Protein AF-A0A0D2MPU9-F1 (afdb_monomer)

Mean predicted aligned error: 7.34 Å

pLDDT: mean 85.38, std 15.96, range [26.58, 98.56]

Foldseek 3Di:
DDDDDDPDLPFFFFPPCLVVLLVLQQCLQEPPDQVLAAAEEEEADPDPPLVRLLLLLLQSLLCSQQSHHYHYAADHLLQLAPQNPPWGNGPLTRWADNSHNYDDDPVLVVVEAEDARPDPLSNDSPHRRHHYYYSVRSLVSSQHHRPVCVVVVVPDPAPSLCVSLVSSLSSLLSSVHGDPVLVVVLVVQCVVFKDFDFADFQEEEQEQEDDDCVVQDPHDDLVLSLVVVVVLCVVDVRHDLEYEYDYLDPVSVCCCVPVQQVPDDDDDPDGHTYMYTNDHHPVVVVVLSVVCVVPVNRDSCVVSVLSSSLVRSLSHQAYEEALLDSSSSSSQSCNNRVVRNVSGYYAHSVCRDPVPVVDNNDHD

Structure (mmCIF, N/CA/C/O backbone):
data_AF-A0A0D2MPU9-F1
#
_entry.id   AF-A0A0D2MPU9-F1
#
loop_
_atom_site.group_PDB
_atom_site.id
_atom_site.type_symbol
_atom_site.label_atom_id
_atom_site.label_alt_id
_atom_site.label_comp_id
_atom_site.label_asym_id
_atom_site.label_entity_id
_atom_site.label_seq_id
_atom_site.pdbx_PDB_ins_code
_atom_site.Cartn_x
_atom_site.Cartn_y
_atom_site.Cartn_z
_atom_site.occupancy
_atom_site.B_iso_or_equiv
_atom_site.auth_seq_id
_atom_site.auth_comp_id
_atom_site.auth_asym_id
_atom_site.auth_atom_id
_atom_site.pdbx_PDB_model_num
ATOM 1 N N . MET A 1 1 ? 18.015 -43.707 -0.573 1.00 33.31 1 MET A N 1
ATOM 2 C CA . MET A 1 1 ? 18.347 -42.272 -0.670 1.00 33.31 1 MET A CA 1
ATOM 3 C C . MET A 1 1 ? 17.908 -41.803 -2.045 1.00 33.31 1 MET A C 1
ATOM 5 O O . MET A 1 1 ? 18.592 -42.077 -3.017 1.00 33.31 1 MET A O 1
ATOM 9 N N . GLY A 1 2 ? 16.711 -41.233 -2.141 1.00 26.69 2 GLY A N 1
ATOM 10 C CA . GLY A 1 2 ? 16.142 -40.700 -3.378 1.00 26.69 2 GLY A CA 1
ATOM 11 C C . GLY A 1 2 ? 15.464 -39.389 -3.019 1.00 26.69 2 GLY A C 1
ATOM 12 O O . GLY A 1 2 ? 14.619 -39.379 -2.126 1.00 26.69 2 GLY A O 1
ATOM 13 N N . GLY A 1 3 ? 15.951 -38.300 -3.612 1.00 26.58 3 GLY A N 1
ATOM 14 C CA . GLY A 1 3 ? 15.638 -36.927 -3.236 1.00 26.58 3 GLY A CA 1
ATOM 15 C C . GLY A 1 3 ? 14.147 -36.618 -3.300 1.00 26.58 3 GLY A C 1
ATOM 16 O O . GLY A 1 3 ? 13.475 -36.928 -4.282 1.00 26.58 3 GLY A O 1
ATOM 17 N N . ALA A 1 4 ? 13.653 -35.976 -2.243 1.00 30.41 4 ALA A N 1
ATOM 18 C CA . ALA A 1 4 ? 12.383 -35.278 -2.271 1.00 30.41 4 ALA A CA 1
ATOM 19 C C . ALA A 1 4 ? 12.497 -34.152 -3.305 1.00 30.41 4 ALA A C 1
ATOM 21 O O . ALA A 1 4 ? 13.284 -33.220 -3.136 1.00 30.41 4 ALA A O 1
ATOM 22 N N . GLY A 1 5 ? 11.759 -34.292 -4.406 1.00 27.81 5 GLY A N 1
ATOM 23 C CA . GLY A 1 5 ? 11.654 -33.266 -5.431 1.00 27.81 5 GLY A CA 1
ATOM 24 C C . GLY A 1 5 ? 11.193 -31.950 -4.814 1.00 27.81 5 GLY A C 1
ATOM 25 O O . GLY A 1 5 ? 10.263 -31.926 -4.006 1.00 27.81 5 GLY A O 1
ATOM 26 N N . ALA A 1 6 ? 11.863 -30.866 -5.205 1.00 34.62 6 ALA A N 1
ATOM 27 C CA . ALA A 1 6 ? 11.415 -29.511 -4.951 1.00 34.62 6 ALA A CA 1
ATOM 28 C C . ALA A 1 6 ? 9.946 -29.398 -5.379 1.00 34.62 6 ALA A C 1
ATOM 30 O O . ALA A 1 6 ? 9.607 -29.614 -6.545 1.00 34.62 6 ALA A O 1
ATOM 31 N N . ALA A 1 7 ? 9.067 -29.114 -4.419 1.00 33.97 7 ALA A N 1
ATOM 32 C CA . ALA A 1 7 ? 7.686 -28.781 -4.704 1.00 33.97 7 ALA A CA 1
ATOM 33 C C . ALA A 1 7 ? 7.697 -27.565 -5.636 1.00 33.97 7 ALA A C 1
ATOM 35 O O . ALA A 1 7 ? 8.134 -26.485 -5.244 1.00 33.97 7 ALA A O 1
ATOM 36 N N . GLY A 1 8 ? 7.282 -27.767 -6.888 1.00 30.45 8 GLY A N 1
ATOM 37 C CA . GLY A 1 8 ? 7.199 -26.697 -7.870 1.00 30.45 8 GLY A CA 1
ATOM 38 C C . GLY A 1 8 ? 6.379 -25.542 -7.304 1.00 30.45 8 GLY A C 1
ATOM 39 O O . GLY A 1 8 ? 5.235 -25.739 -6.886 1.00 30.45 8 GLY A O 1
ATOM 40 N N . TYR A 1 9 ? 6.973 -24.348 -7.278 1.00 37.38 9 TYR A N 1
ATOM 41 C CA . TYR A 1 9 ? 6.255 -23.104 -7.037 1.00 37.38 9 TYR A CA 1
ATOM 42 C C . TYR A 1 9 ? 5.129 -23.023 -8.069 1.00 37.38 9 TYR A C 1
ATOM 44 O O . TYR A 1 9 ? 5.363 -22.779 -9.252 1.00 37.38 9 TYR A O 1
ATOM 52 N N . ARG A 1 10 ? 3.889 -23.282 -7.649 1.00 37.84 10 ARG A N 1
ATOM 53 C CA . ARG A 1 10 ? 2.738 -22.950 -8.484 1.00 37.84 10 ARG A CA 1
ATOM 54 C C . ARG A 1 10 ? 2.664 -21.430 -8.542 1.00 37.84 10 ARG A C 1
ATOM 56 O O . ARG A 1 10 ? 2.467 -20.781 -7.516 1.00 37.84 10 ARG A O 1
ATOM 63 N N . ALA A 1 11 ? 2.810 -20.874 -9.740 1.00 40.03 11 ALA A N 1
ATOM 64 C CA . ALA A 1 11 ? 2.343 -19.527 -10.020 1.00 40.03 11 ALA A CA 1
ATOM 65 C C . ALA A 1 11 ? 0.860 -19.432 -9.612 1.00 40.03 11 ALA A C 1
ATOM 67 O O . ALA A 1 11 ? 0.056 -20.294 -9.971 1.00 40.03 11 ALA A O 1
ATOM 68 N N . GLY A 1 12 ? 0.514 -18.400 -8.840 1.00 61.81 12 GLY A N 1
ATOM 69 C CA . GLY A 1 12 ? -0.851 -18.151 -8.378 1.00 61.81 12 GLY A CA 1
ATOM 70 C C . GLY A 1 12 ? -1.090 -18.529 -6.914 1.00 61.81 12 GLY A C 1
ATOM 71 O O . GLY A 1 12 ? -1.157 -19.698 -6.546 1.00 61.81 12 GLY A O 1
ATOM 72 N N . GLY A 1 13 ? -1.274 -17.513 -6.073 1.00 78.69 13 GLY A N 1
ATOM 73 C CA . GLY A 1 13 ? -1.678 -17.660 -4.679 1.00 78.69 13 GLY A CA 1
ATOM 74 C C . GLY A 1 13 ? -1.580 -16.343 -3.915 1.00 78.69 13 GLY A C 1
ATOM 75 O O . GLY A 1 13 ? -0.656 -15.556 -4.130 1.00 78.69 13 GLY A O 1
ATOM 76 N N . ALA A 1 14 ? -2.544 -16.092 -3.032 1.00 91.44 14 ALA A N 1
ATOM 77 C CA . ALA A 1 14 ? -2.392 -15.084 -1.992 1.00 91.44 14 ALA A CA 1
ATOM 78 C C . ALA A 1 14 ? -1.551 -15.656 -0.837 1.00 91.44 14 ALA A C 1
ATOM 80 O O . ALA A 1 14 ? -1.428 -16.877 -0.703 1.00 91.44 14 ALA A O 1
ATOM 81 N N . LEU A 1 15 ? -1.009 -14.797 0.028 1.00 93.12 15 LEU A N 1
ATOM 82 C CA . LEU A 1 15 ? -0.362 -15.232 1.264 1.00 93.12 15 LEU A CA 1
ATOM 83 C C . LEU A 1 15 ? -1.298 -16.166 2.058 1.00 93.12 15 LEU A C 1
ATOM 85 O O . LEU A 1 15 ? -2.521 -15.965 2.051 1.00 93.12 15 LEU A O 1
ATOM 89 N N . PRO A 1 16 ? -0.759 -17.168 2.776 1.00 93.06 16 PRO A N 1
ATOM 90 C CA . PRO A 1 16 ? -1.566 -18.061 3.601 1.00 93.06 16 PRO A CA 1
ATOM 91 C C . PRO A 1 16 ? -2.510 -17.297 4.531 1.00 93.06 16 PRO A C 1
ATOM 93 O O . PRO A 1 16 ? -2.173 -16.214 5.006 1.00 93.06 16 PRO A O 1
ATOM 96 N N . LEU A 1 17 ? -3.687 -17.865 4.804 1.00 95.12 17 LEU A N 1
ATOM 97 C CA . LEU A 1 17 ? -4.708 -17.287 5.688 1.00 95.12 17 LEU A CA 1
ATOM 98 C C . LEU A 1 17 ? -5.263 -15.918 5.248 1.00 95.12 17 LEU A C 1
ATOM 100 O O . LEU A 1 17 ? -5.971 -15.298 6.033 1.00 95.12 17 LEU A O 1
ATOM 104 N N . THR A 1 18 ? -5.017 -15.452 4.014 1.00 95.81 18 THR A N 1
ATOM 105 C CA . THR A 1 18 ? -5.533 -14.150 3.541 1.00 95.81 18 THR A CA 1
ATOM 106 C C . THR A 1 18 ? -7.048 -14.029 3.736 1.00 95.81 18 THR A C 1
ATOM 108 O O . THR A 1 18 ? -7.500 -13.103 4.398 1.00 95.81 18 THR A O 1
ATOM 111 N N . SER A 1 19 ? -7.851 -14.988 3.261 1.00 95.12 19 SER A N 1
ATOM 112 C CA . SER A 1 19 ? -9.316 -14.936 3.426 1.00 95.12 19 SER A CA 1
ATOM 113 C C . SER A 1 19 ? -9.760 -14.916 4.892 1.00 95.12 19 SER A C 1
ATOM 115 O O . SER A 1 19 ? -10.711 -14.221 5.240 1.00 95.12 19 SER A O 1
ATOM 117 N N . GLU A 1 20 ? -9.069 -15.655 5.760 1.00 96.00 20 GLU A N 1
ATOM 118 C CA . GLU A 1 20 ? -9.364 -15.672 7.192 1.00 96.00 20 GLU A CA 1
ATOM 119 C C . GLU A 1 20 ? -8.998 -14.341 7.858 1.00 96.00 20 GLU A C 1
ATOM 121 O O . GLU A 1 20 ? -9.802 -13.788 8.604 1.00 96.00 20 GLU A O 1
ATOM 126 N N . ALA A 1 21 ? -7.828 -13.786 7.542 1.00 97.56 21 ALA A N 1
ATOM 127 C CA . ALA A 1 21 ? -7.400 -12.486 8.036 1.00 97.56 21 ALA A CA 1
ATOM 128 C C . ALA A 1 21 ? -8.369 -11.380 7.603 1.00 97.56 21 ALA A C 1
ATOM 130 O O . ALA A 1 21 ? -8.806 -10.593 8.439 1.00 97.56 21 ALA A O 1
ATOM 131 N N . GLN A 1 22 ? -8.766 -11.361 6.326 1.00 98.00 22 GLN A N 1
ATOM 132 C CA . GLN A 1 22 ? -9.741 -10.397 5.816 1.00 98.00 22 GLN A CA 1
ATOM 133 C C . GLN A 1 22 ? -11.092 -10.524 6.526 1.00 98.00 22 GLN A C 1
ATOM 135 O O . GLN A 1 22 ? -11.697 -9.505 6.843 1.00 98.00 22 GLN A O 1
ATOM 140 N N . ARG A 1 23 ? -11.542 -11.746 6.845 1.00 97.81 23 ARG A N 1
ATOM 141 C CA . ARG A 1 23 ? -12.764 -11.963 7.631 1.00 97.81 23 ARG A CA 1
ATOM 14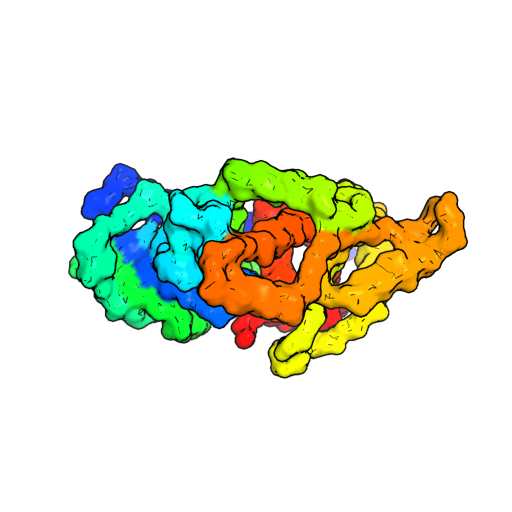2 C C . ARG A 1 23 ? -12.633 -11.432 9.058 1.00 97.81 23 ARG A C 1
ATOM 144 O O . ARG A 1 23 ? -13.499 -10.688 9.496 1.00 97.81 23 ARG A O 1
ATOM 151 N N . VAL A 1 24 ? -11.539 -11.752 9.754 1.00 97.81 24 VAL A N 1
ATOM 152 C CA . VAL A 1 24 ? -11.275 -11.249 11.115 1.00 97.81 24 VAL A CA 1
ATOM 153 C C . VAL A 1 24 ? -11.262 -9.721 11.146 1.00 97.81 24 VAL A C 1
ATOM 155 O O . VAL A 1 24 ? -11.846 -9.120 12.046 1.00 97.81 24 VAL A O 1
ATOM 158 N N . ILE A 1 25 ? -10.621 -9.088 10.160 1.00 98.38 25 ILE A N 1
ATOM 159 C CA . ILE A 1 25 ? -10.609 -7.629 10.047 1.00 98.38 25 ILE A CA 1
ATOM 160 C C . ILE A 1 25 ? -12.027 -7.118 9.768 1.00 98.38 25 ILE A C 1
ATOM 162 O O . ILE A 1 25 ? -12.504 -6.243 10.484 1.00 98.38 25 ILE A O 1
ATOM 166 N N . PHE A 1 26 ? -12.722 -7.672 8.772 1.00 98.19 26 PHE A N 1
ATOM 167 C CA . PHE A 1 26 ? -14.055 -7.214 8.382 1.00 98.19 26 PHE A CA 1
ATOM 168 C C . PHE A 1 26 ? -15.059 -7.300 9.537 1.00 98.19 26 PHE A C 1
ATOM 170 O O . PHE A 1 26 ? -15.700 -6.294 9.839 1.00 98.19 26 PHE A O 1
ATOM 177 N N . ASP A 1 27 ? -15.131 -8.446 10.217 1.00 97.62 27 ASP A N 1
ATOM 178 C CA . ASP A 1 27 ? -16.044 -8.689 11.339 1.00 97.62 27 ASP A CA 1
ATOM 179 C C . ASP A 1 27 ? -15.763 -7.724 12.507 1.00 97.62 27 ASP A C 1
ATOM 181 O O . ASP A 1 27 ? -16.683 -7.226 13.153 1.00 97.62 27 ASP A O 1
ATOM 185 N N . ASN A 1 28 ? -14.490 -7.395 12.758 1.00 97.56 28 ASN A N 1
ATOM 186 C CA . ASN A 1 28 ? -14.114 -6.410 13.773 1.00 97.56 28 ASN A CA 1
ATOM 187 C C . ASN A 1 28 ? -14.489 -4.970 13.378 1.00 97.56 28 ASN A C 1
ATOM 189 O O . ASN A 1 28 ? -14.858 -4.175 14.241 1.00 97.56 28 ASN A O 1
ATOM 193 N N . GLN A 1 29 ? -14.382 -4.624 12.095 1.00 98.19 29 GLN A N 1
ATOM 194 C CA . GLN A 1 29 ? -14.622 -3.269 11.592 1.00 98.19 29 GLN A CA 1
ATOM 195 C C . GLN A 1 29 ? -16.093 -2.985 11.241 1.00 98.19 29 GLN A C 1
ATOM 197 O O . GLN A 1 29 ? -16.471 -1.823 11.075 1.00 98.19 29 GLN A O 1
ATOM 202 N N . HIS A 1 30 ? -16.928 -4.022 11.153 1.00 97.81 30 HIS A N 1
ATOM 203 C CA . HIS A 1 30 ? -18.353 -3.935 10.825 1.00 97.81 30 HIS A CA 1
ATOM 204 C C . HIS A 1 30 ? -19.209 -4.632 11.893 1.00 97.81 30 HIS A C 1
ATOM 206 O O . HIS A 1 30 ? -19.890 -5.617 11.594 1.00 97.81 30 HIS A O 1
ATOM 212 N N . PRO A 1 31 ? -19.189 -4.152 13.151 1.00 96.94 31 PRO A N 1
ATOM 213 C CA . PRO A 1 31 ? -20.050 -4.717 14.177 1.00 96.94 31 PRO A CA 1
ATOM 214 C C . PRO A 1 31 ? -21.523 -4.500 13.808 1.00 96.94 31 PRO A C 1
ATOM 216 O O . PRO A 1 31 ? -21.897 -3.470 13.248 1.00 96.94 31 PRO A O 1
ATOM 219 N N . THR A 1 32 ? -22.375 -5.462 14.158 1.00 95.19 32 THR A N 1
ATOM 220 C CA . THR A 1 32 ? -23.814 -5.418 13.850 1.00 95.19 32 THR A CA 1
ATOM 221 C C . THR A 1 32 ? -24.572 -4.347 14.638 1.00 95.19 32 THR A C 1
ATOM 223 O O . THR A 1 32 ? -25.642 -3.926 14.214 1.00 95.19 32 THR A O 1
ATOM 226 N N . ASP A 1 33 ? -24.030 -3.909 15.778 1.00 94.69 33 ASP A N 1
ATOM 227 C CA . ASP A 1 33 ? -24.586 -2.850 16.621 1.00 94.69 33 ASP A CA 1
ATOM 228 C C . ASP A 1 33 ? -23.549 -1.737 16.846 1.00 94.69 33 ASP A C 1
ATOM 230 O O . ASP A 1 33 ? -22.626 -1.862 17.657 1.00 94.69 33 ASP A O 1
ATOM 234 N N . CYS A 1 34 ? -23.714 -0.618 16.135 1.00 95.44 34 CYS A N 1
ATOM 235 C CA . CYS A 1 34 ? -22.837 0.544 16.268 1.00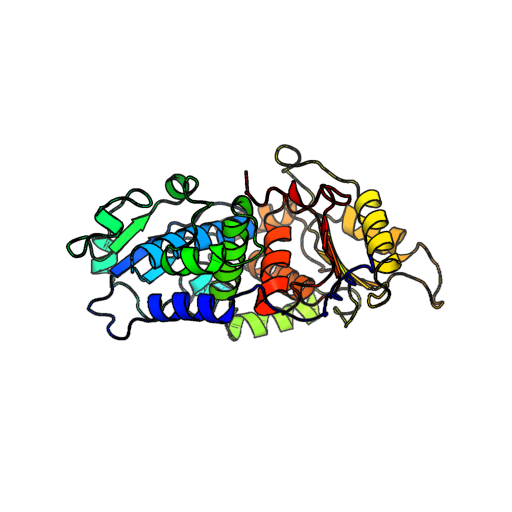 95.44 34 CYS A CA 1
ATOM 236 C C . CYS A 1 34 ? -22.992 1.288 17.608 1.00 95.44 34 CYS A C 1
ATOM 238 O O . CYS A 1 34 ? -22.117 2.085 17.952 1.00 95.44 34 CYS A O 1
ATOM 240 N N . SER A 1 35 ? -24.077 1.066 18.363 1.00 92.44 35 SER A N 1
ATOM 241 C CA . SER A 1 35 ? -24.320 1.750 19.642 1.00 92.44 35 SER A CA 1
ATOM 242 C C . SER A 1 35 ? -23.421 1.220 20.765 1.00 92.44 35 SER A C 1
ATOM 244 O O . SER A 1 35 ? -22.982 1.990 21.620 1.00 92.44 35 SER A O 1
ATOM 246 N N . ALA A 1 36 ? -23.075 -0.070 20.709 1.00 91.81 36 ALA A N 1
ATOM 247 C CA . ALA A 1 36 ? -22.142 -0.725 21.622 1.00 91.81 36 ALA A CA 1
ATOM 248 C C . ALA A 1 36 ? -20.680 -0.678 21.137 1.00 91.81 36 ALA A C 1
ATOM 250 O O . ALA A 1 36 ? -19.763 -1.046 21.879 1.00 91.81 36 ALA A O 1
ATOM 251 N N . ALA A 1 37 ? -20.443 -0.241 19.896 1.00 95.62 37 ALA A N 1
ATOM 252 C CA . ALA A 1 37 ? -19.115 -0.226 19.305 1.00 95.62 37 ALA A CA 1
ATOM 253 C C . ALA A 1 37 ? -18.170 0.746 20.030 1.00 95.62 37 ALA A C 1
ATOM 255 O O . ALA A 1 37 ? -18.527 1.866 20.409 1.00 95.62 37 ALA A O 1
ATOM 256 N N . LYS A 1 38 ? -16.916 0.314 20.180 1.00 96.88 38 LYS A N 1
ATOM 257 C CA . LYS A 1 38 ? -15.808 1.143 20.658 1.00 96.88 38 LYS A CA 1
ATOM 258 C C . LYS A 1 38 ? -14.865 1.451 19.512 1.00 96.88 38 LYS A C 1
ATOM 260 O O . LYS A 1 38 ? -14.660 0.617 18.638 1.00 96.88 38 LYS A O 1
ATOM 265 N N . TYR A 1 39 ? -14.237 2.616 19.558 1.00 97.56 39 TYR A N 1
ATOM 266 C CA . TYR A 1 39 ? -13.435 3.138 18.461 1.00 97.56 39 TYR A CA 1
ATOM 267 C C . TYR A 1 39 ? -12.002 3.416 18.901 1.00 97.56 39 TYR A C 1
ATOM 269 O O . TYR A 1 39 ? -11.740 3.800 20.048 1.00 97.56 39 TYR A O 1
ATOM 277 N N . LEU A 1 40 ? -11.082 3.229 17.962 1.00 96.62 40 LEU A N 1
ATOM 278 C CA . LEU A 1 40 ? -9.698 3.662 18.026 1.00 96.62 40 LEU A CA 1
ATOM 279 C C . LEU A 1 40 ? -9.484 4.662 16.891 1.00 96.62 40 LEU A C 1
ATOM 281 O O . LEU A 1 40 ? -9.473 4.287 15.723 1.00 96.62 40 LEU A O 1
ATOM 285 N N . VAL A 1 41 ? -9.315 5.933 17.250 1.00 95.69 41 VAL A N 1
ATOM 286 C CA . VAL A 1 41 ? -8.966 7.001 16.313 1.00 95.69 41 VAL A CA 1
ATOM 287 C C . VAL A 1 41 ? -7.449 7.095 16.227 1.00 95.69 41 VAL A C 1
ATOM 289 O O . VAL A 1 41 ? -6.782 7.394 17.222 1.00 95.69 41 VAL A O 1
ATOM 292 N N . PHE A 1 42 ? -6.900 6.833 15.048 1.00 93.81 42 PHE A N 1
ATOM 293 C CA . PHE A 1 42 ? -5.462 6.804 14.812 1.00 93.81 42 PHE A CA 1
ATOM 294 C C . PHE A 1 42 ? -5.006 8.070 14.085 1.00 93.81 42 PHE A C 1
ATOM 296 O O . PHE A 1 42 ? -5.585 8.444 13.065 1.00 93.81 42 PHE A O 1
ATOM 303 N N . GLY A 1 43 ? -3.998 8.751 14.634 1.00 88.56 43 GLY A N 1
ATOM 304 C CA . GLY A 1 43 ? -3.483 10.006 14.085 1.00 88.56 43 GLY A CA 1
ATOM 305 C C . GLY A 1 43 ? -2.848 9.870 12.696 1.00 88.56 43 GLY A C 1
ATOM 306 O O . GLY A 1 43 ? -2.343 8.810 12.327 1.00 88.56 43 GLY A O 1
ATOM 307 N N . ASN A 1 44 ? -2.842 10.976 11.945 1.00 77.56 44 ASN A N 1
ATOM 308 C CA . ASN A 1 44 ? -2.214 11.057 10.625 1.00 77.56 44 ASN A CA 1
ATOM 309 C C . ASN A 1 44 ? -0.724 11.416 10.736 1.00 77.56 44 ASN A C 1
ATOM 311 O O . ASN A 1 44 ? -0.409 12.478 11.276 1.00 77.56 44 ASN A O 1
ATOM 315 N N . PRO A 1 45 ? 0.196 10.602 10.192 1.00 71.00 45 PRO A N 1
ATOM 316 C CA . PRO A 1 45 ? 1.603 10.965 10.100 1.00 71.00 45 PRO A CA 1
ATOM 317 C C . PRO A 1 45 ? 1.854 11.985 8.986 1.00 71.00 45 PRO A C 1
ATOM 319 O O . PRO A 1 45 ? 1.318 11.862 7.884 1.00 71.00 45 PRO A O 1
ATOM 322 N N . THR A 1 46 ? 2.801 12.897 9.203 1.00 76.75 46 THR A N 1
ATOM 323 C CA . THR A 1 46 ? 3.391 13.701 8.121 1.00 76.75 46 THR A CA 1
ATOM 324 C C . THR A 1 46 ? 4.555 12.929 7.503 1.00 76.75 46 THR A C 1
ATOM 326 O O . THR A 1 46 ? 5.691 13.019 7.957 1.00 76.75 46 THR A O 1
ATOM 329 N N . SER A 1 47 ? 4.280 12.106 6.490 1.00 80.25 47 SER A N 1
ATOM 330 C CA . SER A 1 47 ? 5.317 11.368 5.754 1.00 80.25 47 SER A CA 1
ATOM 331 C C . SER A 1 47 ? 4.863 11.004 4.333 1.00 80.25 47 SER A C 1
ATOM 333 O O . SER A 1 47 ? 3.765 11.366 3.906 1.00 80.25 47 SER A O 1
ATOM 335 N N . GLY A 1 48 ? 5.713 10.308 3.571 1.00 83.12 48 GLY A N 1
ATOM 336 C CA . GLY A 1 48 ? 5.334 9.780 2.257 1.00 83.12 48 GLY A CA 1
ATOM 337 C C . GLY A 1 48 ? 4.181 8.774 2.352 1.00 83.12 48 GLY A C 1
ATOM 338 O O . GLY A 1 48 ? 4.113 8.016 3.320 1.00 83.12 48 GLY A O 1
ATOM 339 N N . LEU A 1 49 ? 3.317 8.721 1.330 1.00 87.69 49 LEU A N 1
ATOM 340 C CA . LEU A 1 49 ? 2.101 7.894 1.314 1.00 87.69 49 LEU A CA 1
ATOM 341 C C . LEU A 1 49 ? 2.342 6.442 1.759 1.00 87.69 49 LEU A C 1
ATOM 343 O O . LEU A 1 49 ? 1.604 5.926 2.595 1.00 87.69 49 LEU A O 1
ATOM 347 N N . GLY A 1 50 ? 3.411 5.801 1.271 1.00 90.44 50 GLY A N 1
ATOM 348 C CA . GLY A 1 50 ? 3.709 4.417 1.650 1.00 90.44 50 GLY A CA 1
ATOM 349 C C . GLY A 1 50 ? 4.066 4.224 3.124 1.00 90.44 50 GLY A C 1
ATOM 350 O O . GLY A 1 50 ? 3.696 3.223 3.727 1.00 90.44 50 GLY A O 1
ATOM 351 N N . SER A 1 51 ? 4.734 5.203 3.735 1.00 88.69 51 SER A N 1
ATOM 352 C CA . SER A 1 51 ? 4.995 5.187 5.177 1.00 88.69 51 SER A CA 1
ATOM 353 C C . SER A 1 51 ? 3.699 5.339 5.970 1.00 88.69 51 SER A C 1
ATOM 355 O O . SER A 1 51 ? 3.503 4.641 6.963 1.00 88.69 51 SER A O 1
ATOM 357 N N . ILE A 1 52 ? 2.797 6.219 5.520 1.00 90.12 52 ILE A N 1
ATOM 358 C CA . ILE A 1 52 ? 1.506 6.421 6.182 1.00 90.12 52 ILE A CA 1
ATOM 359 C C . ILE A 1 52 ? 0.683 5.137 6.155 1.00 90.12 52 ILE A C 1
ATOM 361 O O . ILE A 1 52 ? 0.247 4.680 7.207 1.00 90.12 52 ILE A O 1
ATOM 365 N N . LEU A 1 53 ? 0.527 4.518 4.984 1.00 94.06 53 LEU A N 1
ATOM 366 C CA . LEU A 1 53 ? -0.275 3.305 4.828 1.00 94.06 53 LEU A CA 1
ATOM 367 C C . LEU A 1 53 ? 0.205 2.166 5.744 1.00 94.06 53 LEU A C 1
ATOM 369 O O . LEU A 1 53 ? -0.616 1.576 6.445 1.00 94.06 53 LEU A O 1
ATOM 373 N N . HIS A 1 54 ? 1.517 1.916 5.847 1.00 93.69 54 HIS A N 1
ATOM 374 C CA . HIS A 1 54 ? 2.036 0.926 6.801 1.00 93.69 54 HIS A CA 1
ATOM 375 C C . HIS A 1 54 ? 1.723 1.285 8.256 1.00 93.69 54 HIS A C 1
ATOM 377 O O . HIS A 1 54 ? 1.392 0.408 9.050 1.00 93.69 54 HIS A O 1
ATOM 383 N N . GLN A 1 55 ? 1.798 2.559 8.633 1.00 91.81 55 GLN A N 1
ATOM 384 C CA . GLN A 1 55 ? 1.478 2.980 9.997 1.00 91.81 55 GLN A CA 1
ATOM 385 C C . GLN A 1 55 ? -0.010 2.812 10.315 1.00 91.81 55 GLN A C 1
ATOM 387 O O . GLN A 1 55 ? -0.346 2.373 11.416 1.00 91.81 55 GLN A O 1
ATOM 392 N N . LEU A 1 56 ? -0.899 3.053 9.346 1.00 94.44 56 LEU A N 1
ATOM 393 C CA . LEU A 1 56 ? -2.326 2.762 9.508 1.00 94.44 56 LEU A CA 1
ATOM 394 C C . LEU A 1 56 ? -2.567 1.269 9.784 1.00 94.44 56 LEU A C 1
ATOM 396 O O . LEU A 1 56 ? -3.417 0.943 10.609 1.00 94.44 56 LEU A O 1
ATOM 400 N N . THR A 1 57 ? -1.778 0.353 9.202 1.00 95.62 57 THR A N 1
ATOM 401 C CA . THR A 1 57 ? -1.891 -1.086 9.533 1.00 95.62 57 THR A CA 1
ATOM 402 C C . THR A 1 57 ? -1.503 -1.416 10.977 1.00 95.62 57 THR A C 1
ATOM 404 O O . THR A 1 57 ? -2.022 -2.379 11.541 1.00 95.62 57 THR A O 1
ATOM 407 N N . VAL A 1 58 ? -0.631 -0.623 11.611 1.00 94.25 58 VAL A N 1
ATOM 408 C CA . VAL A 1 58 ? -0.304 -0.771 13.041 1.00 94.25 58 VAL A CA 1
ATOM 409 C C . VAL A 1 58 ? -1.502 -0.354 13.889 1.00 94.25 58 VAL A C 1
ATOM 411 O O . VAL A 1 58 ? -1.887 -1.071 14.814 1.00 94.25 58 VAL A O 1
ATOM 414 N N . GLY A 1 59 ? -2.128 0.776 13.543 1.00 94.81 59 GLY A N 1
ATOM 415 C CA . GLY A 1 59 ? -3.365 1.230 14.173 1.00 94.81 59 GLY A CA 1
ATOM 416 C C . GLY A 1 59 ? -4.502 0.219 14.017 1.00 94.81 59 GLY A C 1
ATOM 417 O O . GLY A 1 59 ? -5.179 -0.093 14.995 1.00 94.81 59 GLY A O 1
ATOM 418 N N . LEU A 1 60 ? -4.653 -0.360 12.823 1.00 96.88 60 LEU A N 1
ATOM 419 C CA . LEU A 1 60 ? -5.614 -1.430 12.563 1.00 96.88 60 LEU A CA 1
ATOM 420 C C . LEU A 1 60 ? -5.323 -2.669 13.418 1.00 96.88 60 LEU A C 1
ATOM 422 O O . LEU A 1 60 ? -6.246 -3.229 14.000 1.00 96.88 60 LEU A O 1
ATOM 426 N N . ALA A 1 61 ? -4.055 -3.072 13.564 1.00 96.12 61 ALA A N 1
ATOM 427 C CA . ALA A 1 61 ? -3.696 -4.219 14.402 1.00 96.12 61 ALA A CA 1
ATOM 428 C C . ALA A 1 61 ? -4.081 -3.986 15.863 1.00 96.12 61 ALA A C 1
ATOM 430 O O . ALA A 1 61 ? -4.655 -4.862 16.504 1.00 96.12 61 ALA A O 1
ATOM 431 N N . LEU A 1 62 ? -3.785 -2.793 16.382 1.00 95.31 62 LEU A N 1
ATOM 432 C CA . LEU A 1 62 ? -4.158 -2.395 17.736 1.00 95.31 62 LEU A CA 1
ATOM 433 C C . LEU A 1 62 ? -5.679 -2.354 17.922 1.00 95.31 62 LEU A C 1
ATOM 435 O O . LEU A 1 62 ? -6.172 -2.720 18.989 1.00 95.31 62 LEU A O 1
ATOM 439 N N . ALA A 1 63 ? -6.424 -1.925 16.903 1.00 95.75 63 ALA A N 1
ATOM 440 C CA . ALA A 1 63 ? -7.882 -1.903 16.924 1.00 95.75 63 ALA A CA 1
ATOM 441 C C . ALA A 1 63 ? -8.451 -3.330 16.988 1.00 95.75 63 ALA A C 1
ATOM 443 O O . ALA A 1 63 ? -9.205 -3.641 17.910 1.00 95.75 63 ALA A O 1
ATOM 444 N N . VAL A 1 64 ? -7.986 -4.225 16.110 1.00 96.31 64 VAL A N 1
ATOM 445 C CA . VAL A 1 64 ? -8.377 -5.644 16.101 1.00 96.31 64 VAL A CA 1
ATOM 446 C C . VAL A 1 64 ? -8.015 -6.328 17.425 1.00 96.31 64 VAL A C 1
ATOM 448 O O . VAL A 1 64 ? -8.847 -7.017 18.012 1.00 96.31 64 VAL A O 1
ATOM 451 N N . ASP A 1 65 ? -6.808 -6.106 17.953 1.00 93.75 65 ASP A N 1
ATOM 452 C CA . ASP A 1 65 ? -6.352 -6.737 19.202 1.00 93.75 65 ASP A CA 1
ATOM 453 C C . ASP A 1 65 ? -7.120 -6.245 20.442 1.00 93.75 65 ASP A C 1
ATOM 455 O O . ASP A 1 65 ? -7.226 -6.960 21.437 1.00 93.75 65 ASP A O 1
ATOM 459 N N . SER A 1 66 ? -7.673 -5.029 20.385 1.00 93.69 66 SER A N 1
ATOM 460 C CA . SER A 1 66 ? -8.458 -4.426 21.471 1.00 93.69 66 SER A CA 1
ATOM 461 C C . SER A 1 66 ? -9.975 -4.500 21.269 1.00 93.69 66 SER A C 1
ATOM 463 O O . SER A 1 66 ? -10.716 -3.977 22.100 1.00 93.69 66 SER A O 1
ATOM 465 N N . GLY A 1 67 ? -10.449 -5.140 20.193 1.00 94.62 67 GLY A N 1
ATOM 466 C CA . GLY A 1 67 ? -11.878 -5.240 19.884 1.00 94.62 67 GLY A CA 1
ATOM 467 C C . GLY A 1 67 ? -12.529 -3.892 19.557 1.00 94.62 67 GLY A C 1
ATOM 468 O O . GLY A 1 67 ? -13.705 -3.686 19.846 1.00 94.62 67 GLY A O 1
ATOM 469 N N . ARG A 1 68 ? -11.764 -2.953 18.993 1.00 96.69 68 ARG A N 1
ATOM 470 C CA . ARG A 1 68 ? -12.224 -1.615 18.602 1.00 96.69 68 ARG A CA 1
ATOM 471 C C . ARG A 1 68 ? -12.313 -1.497 17.085 1.00 96.69 68 ARG A C 1
ATOM 473 O O . ARG A 1 68 ? -11.507 -2.078 16.368 1.00 96.69 68 ARG A O 1
ATOM 480 N N . VAL A 1 69 ? -13.244 -0.682 16.610 1.00 97.94 69 VAL A N 1
ATOM 481 C CA . VAL A 1 69 ? -13.321 -0.246 15.214 1.00 97.94 69 VAL A CA 1
ATOM 482 C C . VAL A 1 69 ? -12.227 0.796 14.970 1.00 97.94 69 VAL A C 1
ATOM 484 O O . VAL A 1 69 ? -12.070 1.745 15.744 1.00 97.94 69 VAL A O 1
ATOM 487 N N . PHE A 1 70 ? -11.440 0.605 13.919 1.00 97.50 70 PHE A N 1
ATOM 488 C CA . PHE A 1 70 ? -10.362 1.495 13.515 1.00 97.50 70 PHE A CA 1
ATOM 489 C C . PHE A 1 70 ? -10.926 2.674 12.726 1.00 97.50 70 PHE A C 1
ATOM 491 O O . PHE A 1 70 ? -11.688 2.494 11.781 1.00 97.50 70 PHE A O 1
ATOM 498 N N . ILE A 1 71 ? -10.508 3.883 13.090 1.00 96.69 71 ILE A N 1
ATOM 499 C CA . ILE A 1 71 ? -10.873 5.121 12.409 1.00 96.69 71 ILE A CA 1
ATOM 500 C C . ILE A 1 71 ? -9.587 5.907 12.144 1.00 96.69 71 ILE A C 1
ATOM 502 O O . ILE A 1 71 ? -8.886 6.290 13.080 1.00 96.69 71 ILE A O 1
ATOM 506 N N . GLU A 1 72 ? -9.272 6.181 10.879 1.00 94.94 72 GLU A N 1
ATOM 507 C CA . GLU A 1 72 ? -8.227 7.153 10.541 1.00 94.94 72 GLU A CA 1
ATOM 508 C C . GLU A 1 72 ? -8.722 8.558 10.907 1.00 94.94 72 GLU A C 1
ATOM 510 O O . GLU A 1 72 ? -9.840 8.949 10.560 1.00 94.94 72 GLU A O 1
ATOM 515 N N . ALA A 1 73 ? -7.908 9.327 11.628 1.00 92.94 73 ALA A N 1
ATOM 516 C CA . ALA A 1 73 ? -8.227 10.715 11.929 1.00 92.94 73 ALA A CA 1
ATOM 517 C C . ALA A 1 73 ? -8.346 11.553 10.639 1.00 92.94 73 ALA A C 1
ATOM 519 O O . ALA A 1 73 ? -7.799 11.213 9.594 1.00 92.94 73 ALA A O 1
ATOM 520 N N . ASN A 1 74 ? -9.018 12.701 10.711 1.00 91.06 74 ASN A N 1
ATOM 521 C CA . ASN A 1 74 ? -8.965 13.700 9.639 1.00 91.06 74 ASN A CA 1
ATOM 522 C C . ASN A 1 74 ? -7.668 14.527 9.711 1.00 91.06 74 ASN A C 1
ATOM 524 O O . ASN A 1 74 ? -6.993 14.559 10.741 1.00 91.06 74 ASN A O 1
ATOM 528 N N . GLY A 1 75 ? -7.348 15.232 8.625 1.00 86.56 75 GLY A N 1
ATOM 529 C CA . GLY A 1 75 ? -6.207 16.148 8.529 1.00 86.56 75 GLY A CA 1
ATOM 530 C C . GLY A 1 75 ? -4.985 15.570 7.814 1.00 86.56 75 GLY A C 1
ATOM 531 O O . GLY A 1 75 ? -3.872 16.020 8.066 1.00 86.56 75 GLY A O 1
ATOM 532 N N . SER A 1 76 ? -5.160 14.565 6.953 1.00 86.31 76 SER A N 1
ATOM 533 C CA . SER A 1 76 ? -4.069 14.076 6.109 1.00 86.31 76 SER A CA 1
ATOM 534 C C . SER A 1 76 ? -3.818 15.045 4.957 1.00 86.31 76 SER A C 1
ATOM 536 O O . SER A 1 76 ? -4.700 15.254 4.128 1.00 86.31 76 SER A O 1
ATOM 538 N N . GLY A 1 77 ? -2.590 15.560 4.839 1.00 81.56 77 GLY A N 1
ATOM 539 C CA . GLY A 1 77 ? -2.204 16.432 3.722 1.00 81.56 77 GLY A CA 1
ATOM 540 C C . GLY A 1 77 ? -2.348 15.771 2.342 1.00 81.56 77 GLY A C 1
ATOM 541 O O . GLY A 1 77 ? -2.527 16.452 1.337 1.00 81.56 77 GLY A O 1
ATOM 542 N N . TRP A 1 78 ? -2.352 14.435 2.280 1.00 84.81 78 TRP A N 1
ATOM 543 C CA . TRP A 1 78 ? -2.628 13.682 1.051 1.00 84.81 78 TRP A CA 1
ATOM 544 C C . TRP A 1 78 ? -4.102 13.741 0.621 1.00 84.81 78 TRP A C 1
ATOM 546 O O . TRP A 1 78 ? -4.422 13.317 -0.486 1.00 84.81 78 TRP A O 1
ATOM 556 N N . ALA A 1 79 ? -4.997 14.257 1.467 1.00 88.44 79 ALA A N 1
ATOM 557 C CA . ALA A 1 79 ? -6.438 14.358 1.240 1.00 88.44 79 ALA A CA 1
ATOM 558 C C . ALA A 1 79 ? -6.956 15.812 1.288 1.00 88.44 79 ALA A C 1
ATOM 560 O O . ALA A 1 79 ? -8.148 16.038 1.481 1.00 88.44 79 ALA A O 1
ATOM 561 N N . ASP A 1 80 ? -6.080 16.799 1.095 1.00 80.44 80 ASP A N 1
ATOM 562 C CA . ASP A 1 80 ? -6.433 18.225 1.184 1.00 80.44 80 ASP A CA 1
ATOM 563 C C . ASP A 1 80 ? -6.851 18.855 -0.150 1.00 80.44 80 ASP A C 1
ATOM 565 O O . ASP A 1 80 ? -7.218 20.027 -0.202 1.00 80.44 80 ASP A O 1
ATOM 569 N N . GLY A 1 81 ? -6.814 18.081 -1.234 1.00 77.06 81 GLY A N 1
ATOM 570 C CA . GLY A 1 81 ? -7.110 18.582 -2.568 1.00 77.06 81 GLY A CA 1
ATOM 571 C C . GLY A 1 81 ? -8.572 18.557 -2.993 1.00 77.06 81 GLY A C 1
ATOM 572 O O . GLY A 1 81 ? -9.433 17.967 -2.341 1.00 77.06 81 GLY A O 1
ATOM 573 N N . VAL A 1 82 ? -8.847 19.173 -4.147 1.00 81.50 82 VAL A N 1
ATOM 574 C CA . VAL A 1 82 ? -10.204 19.376 -4.692 1.00 81.50 82 VAL A CA 1
ATOM 575 C C . VAL A 1 82 ? -10.959 18.058 -4.864 1.00 81.50 82 VAL A C 1
ATOM 577 O O . VAL A 1 82 ? -12.159 17.995 -4.595 1.00 81.50 82 VAL A O 1
ATOM 580 N N . TYR A 1 83 ? -10.264 16.981 -5.236 1.00 86.75 83 TYR A N 1
ATOM 581 C CA . TYR A 1 83 ? -10.863 15.648 -5.322 1.00 86.75 83 TYR A CA 1
ATOM 582 C C . TYR A 1 83 ? -11.432 15.170 -3.977 1.00 86.75 83 TYR A C 1
ATOM 584 O O . TYR A 1 83 ? -12.422 14.447 -3.961 1.00 86.75 83 TYR A O 1
ATOM 592 N N . CYS A 1 84 ? -10.865 15.584 -2.845 1.00 89.94 84 CYS A N 1
ATOM 593 C CA . CYS A 1 84 ? -11.310 15.187 -1.508 1.00 89.94 84 CYS A CA 1
ATOM 594 C C . CYS A 1 84 ? -12.254 16.195 -0.839 1.00 89.94 84 CYS A C 1
ATOM 596 O O . CYS A 1 84 ? -12.680 15.956 0.286 1.00 89.94 84 CYS A O 1
ATOM 598 N N . LYS A 1 85 ? -12.629 17.295 -1.509 1.00 87.00 85 LYS A N 1
ATOM 599 C CA . LYS A 1 85 ? -13.400 18.404 -0.910 1.00 87.00 85 LYS A CA 1
ATOM 600 C C . LYS A 1 85 ? -14.692 17.970 -0.204 1.00 87.00 85 LYS A C 1
ATOM 602 O O . LYS A 1 85 ? -15.050 18.546 0.817 1.00 87.00 85 LYS A O 1
ATOM 607 N N . ASN A 1 86 ? -15.381 16.968 -0.750 1.00 89.19 86 ASN A N 1
ATOM 608 C CA . ASN A 1 86 ? -16.655 16.460 -0.229 1.00 89.19 86 ASN A CA 1
ATOM 609 C C . ASN A 1 86 ? -16.503 15.090 0.454 1.00 89.19 86 ASN A C 1
ATOM 611 O O . ASN A 1 86 ? -17.453 14.312 0.516 1.00 89.19 86 ASN A O 1
ATOM 615 N N . SER A 1 87 ? -15.300 14.766 0.918 1.00 90.62 87 SER A N 1
ATOM 616 C CA . SER A 1 87 ? -14.972 13.508 1.585 1.00 90.62 87 SER A CA 1
ATOM 617 C C . SER A 1 87 ? -14.249 13.796 2.905 1.00 90.62 87 SER A C 1
ATOM 619 O O . SER A 1 87 ? -13.727 14.900 3.090 1.00 90.62 87 SER A O 1
ATOM 621 N N . PRO A 1 88 ? -14.195 12.837 3.846 1.00 90.88 88 PRO A N 1
ATOM 622 C CA . PRO A 1 88 ? -13.310 12.960 4.998 1.00 90.88 88 PRO A CA 1
ATOM 623 C C . PRO A 1 88 ? -11.876 13.268 4.547 1.00 90.88 88 PRO A C 1
ATOM 625 O O . PRO A 1 88 ? -11.384 12.690 3.575 1.00 90.88 88 PRO A O 1
ATOM 628 N N . ARG A 1 89 ? -11.200 14.180 5.257 1.00 90.31 89 ARG A N 1
ATOM 629 C CA . ARG A 1 89 ? -9.818 14.606 4.965 1.00 90.31 89 ARG A CA 1
ATOM 630 C C . ARG A 1 89 ? -8.809 13.575 5.474 1.00 90.31 89 ARG A C 1
ATOM 632 O O . ARG A 1 89 ? -7.927 13.893 6.269 1.00 90.31 89 ARG A O 1
ATOM 639 N N . SER A 1 90 ? -8.972 12.329 5.055 1.00 92.12 90 SER A N 1
ATOM 640 C CA . SER A 1 90 ? -8.134 11.184 5.400 1.00 92.12 90 SER A CA 1
ATOM 641 C C . SER A 1 90 ? -7.904 10.322 4.156 1.00 92.12 90 SER A C 1
ATOM 643 O O . SER A 1 90 ? -8.655 10.416 3.179 1.00 92.12 90 SER A O 1
ATOM 645 N N . ILE A 1 91 ? -6.850 9.502 4.145 1.00 92.38 91 ILE A N 1
ATOM 646 C CA . ILE A 1 91 ? -6.525 8.689 2.963 1.00 92.38 91 ILE A CA 1
ATOM 647 C C . ILE A 1 91 ? -7.615 7.637 2.733 1.00 92.38 91 ILE A C 1
ATOM 649 O O . ILE A 1 91 ? -8.138 7.516 1.622 1.00 92.38 91 ILE A O 1
ATOM 653 N N . THR A 1 92 ? -7.993 6.915 3.787 1.00 93.75 92 THR A N 1
ATOM 654 C CA . THR A 1 92 ? -9.041 5.889 3.746 1.00 93.75 92 THR A CA 1
ATOM 655 C C . THR A 1 92 ? -10.417 6.486 3.474 1.00 93.75 92 THR A C 1
ATOM 657 O O . THR A 1 92 ? -11.207 5.874 2.767 1.00 93.75 92 THR A O 1
ATOM 660 N N . GLY A 1 93 ? -10.700 7.699 3.958 1.00 93.31 93 GLY A N 1
ATOM 661 C CA . GLY A 1 93 ? -11.999 8.343 3.770 1.00 93.31 93 GLY A CA 1
ATOM 662 C C . GLY A 1 93 ? -12.195 9.003 2.404 1.00 93.31 93 GLY A C 1
ATOM 663 O O . GLY A 1 93 ? -13.326 9.092 1.933 1.00 93.31 93 GLY A O 1
ATOM 664 N N . CYS A 1 94 ? -11.126 9.467 1.749 1.00 94.88 94 CYS A N 1
ATOM 665 C CA . CYS A 1 94 ? -11.240 10.114 0.440 1.00 94.88 94 CYS A CA 1
ATOM 666 C C . CYS A 1 94 ? -11.103 9.144 -0.743 1.00 94.88 94 CYS A C 1
ATOM 668 O O . CYS A 1 94 ? -11.848 9.250 -1.728 1.00 94.88 94 CYS A O 1
ATOM 670 N N . TYR A 1 95 ? -10.116 8.244 -0.682 1.00 96.12 95 TYR A N 1
ATOM 671 C CA . TYR A 1 95 ? -9.708 7.445 -1.839 1.00 96.12 95 TYR A CA 1
ATOM 672 C C . TYR A 1 95 ? -10.248 6.017 -1.810 1.00 96.12 95 TYR A C 1
ATOM 674 O O . TYR A 1 95 ? -10.420 5.421 -2.877 1.00 96.12 95 TYR A O 1
ATOM 682 N N . MET A 1 96 ? -10.522 5.474 -0.628 1.00 97.19 96 MET A N 1
ATOM 683 C CA . MET A 1 96 ? -10.806 4.054 -0.439 1.00 97.19 96 MET A CA 1
ATOM 684 C C . MET A 1 96 ? -12.296 3.807 -0.182 1.00 97.19 96 MET A C 1
ATOM 686 O O . MET A 1 96 ? -13.061 4.727 0.098 1.00 97.19 96 MET A O 1
ATOM 690 N N . GLU A 1 97 ? -12.713 2.555 -0.319 1.00 96.88 97 GLU A N 1
ATOM 691 C CA . GLU A 1 97 ? -13.964 2.053 0.231 1.00 96.88 97 GLU A CA 1
ATOM 692 C C . GLU A 1 97 ? -13.943 2.194 1.763 1.00 96.88 97 GLU A C 1
ATOM 694 O O . GLU A 1 97 ? -12.870 2.078 2.372 1.00 96.88 97 GLU A O 1
ATOM 699 N N . PRO A 1 98 ? -15.104 2.405 2.411 1.00 94.50 98 PRO A N 1
ATOM 700 C CA . PRO A 1 98 ? -15.177 2.531 3.860 1.00 94.50 98 PRO A CA 1
ATOM 701 C C . PRO A 1 98 ? -14.467 1.378 4.583 1.00 94.50 98 PRO A C 1
ATOM 703 O O . PRO A 1 98 ? -14.766 0.194 4.395 1.00 94.50 98 PRO A O 1
ATOM 706 N N . ALA A 1 99 ? -13.496 1.736 5.425 1.00 94.31 99 ALA A N 1
ATOM 707 C CA . ALA A 1 99 ? -12.761 0.773 6.239 1.00 94.31 99 ALA A CA 1
ATOM 708 C C . ALA A 1 99 ? -13.584 0.264 7.433 1.00 94.31 99 ALA A C 1
ATOM 710 O O . ALA A 1 99 ? -13.256 -0.789 7.971 1.00 94.31 99 ALA A O 1
ATOM 711 N N . ALA A 1 100 ? -14.636 0.983 7.827 1.00 96.50 100 ALA A N 1
ATOM 712 C CA . ALA A 1 100 ? -15.480 0.677 8.972 1.00 96.50 100 ALA A CA 1
ATOM 713 C C . ALA A 1 100 ? -16.966 0.828 8.624 1.00 96.50 100 ALA A C 1
ATOM 715 O O . ALA A 1 100 ? -17.349 1.754 7.907 1.00 96.50 100 ALA A O 1
ATOM 716 N N . GLY A 1 101 ? -17.798 -0.053 9.184 1.00 95.62 101 GLY A N 1
ATOM 717 C CA . GLY A 1 101 ? -19.260 -0.000 9.061 1.00 95.62 101 GLY A CA 1
ATOM 718 C C . GLY A 1 101 ? -19.935 0.934 10.068 1.00 95.62 101 GLY A C 1
ATOM 719 O O . GLY A 1 101 ? -21.103 1.275 9.906 1.00 95.62 101 GLY A O 1
ATOM 720 N N . CYS A 1 102 ? -19.198 1.363 11.093 1.00 95.12 102 CYS A N 1
ATOM 721 C CA . CYS A 1 102 ? -19.667 2.265 12.139 1.00 95.12 102 CYS A CA 1
ATOM 722 C C . CYS A 1 102 ? -18.723 3.460 12.277 1.00 95.12 102 CYS A C 1
ATOM 724 O O . CYS A 1 102 ? -17.521 3.348 12.030 1.00 95.12 102 CYS A O 1
ATOM 726 N N . ALA A 1 103 ? -19.254 4.588 12.743 1.00 94.44 103 ALA A N 1
ATOM 727 C CA . ALA A 1 103 ? -18.477 5.791 13.007 1.00 94.44 103 ALA A CA 1
ATOM 728 C C . ALA A 1 103 ? -18.839 6.387 14.376 1.00 94.44 103 ALA A C 1
ATOM 730 O O . ALA A 1 103 ? -20.013 6.373 14.757 1.00 94.44 103 ALA A O 1
ATOM 731 N N . PRO A 1 104 ? -17.860 6.945 15.110 1.00 95.69 104 PRO A N 1
ATOM 732 C CA . PRO A 1 104 ? -18.138 7.662 16.344 1.00 95.69 104 PRO A CA 1
ATOM 733 C C . PRO A 1 104 ? -18.892 8.967 16.055 1.00 95.69 104 PRO A C 1
ATOM 735 O O . PRO A 1 104 ? -18.628 9.654 15.066 1.00 95.69 104 PRO A O 1
ATOM 738 N N . SER A 1 105 ? -19.798 9.351 16.953 1.00 95.19 105 SER A N 1
ATOM 739 C CA . SER A 1 105 ? -20.473 10.648 16.890 1.00 95.19 105 SER A CA 1
ATOM 740 C C . SER A 1 105 ? -19.508 11.806 17.175 1.00 95.19 105 SER A C 1
ATOM 742 O O . SER A 1 105 ? -18.448 11.629 17.782 1.00 95.19 105 SER A O 1
ATOM 744 N N . ALA A 1 106 ? -19.893 13.030 16.805 1.00 94.25 106 ALA A N 1
ATOM 745 C CA . ALA A 1 106 ? -19.097 14.224 17.102 1.00 94.25 106 ALA A CA 1
ATOM 746 C C . ALA A 1 106 ? -18.835 14.399 18.613 1.00 94.25 106 ALA A C 1
ATOM 748 O O . ALA A 1 106 ? -17.721 14.734 19.011 1.00 94.25 106 ALA A O 1
ATOM 749 N N . ALA A 1 107 ? -19.827 14.101 19.460 1.00 95.06 107 ALA A N 1
ATOM 750 C CA . ALA A 1 107 ? -19.678 14.149 20.915 1.00 95.06 107 ALA A CA 1
ATOM 751 C C . ALA A 1 107 ? -18.690 13.088 21.429 1.00 95.06 107 ALA A C 1
ATOM 753 O O . ALA A 1 107 ? -17.840 13.382 22.267 1.00 95.06 107 ALA A O 1
ATOM 754 N N . GLN A 1 108 ? -18.751 11.868 20.885 1.00 95.56 108 GLN A N 1
ATOM 755 C CA . GLN A 1 108 ? -17.809 10.797 21.216 1.00 95.56 108 GLN A CA 1
ATOM 756 C C . GLN A 1 108 ? -16.375 11.142 20.784 1.00 95.56 108 GLN A C 1
ATOM 758 O O . GLN A 1 108 ? -15.428 10.866 21.517 1.00 95.56 108 GLN A O 1
ATOM 763 N N . LEU A 1 109 ? -16.205 11.779 19.622 1.00 94.62 109 LEU A N 1
ATOM 764 C CA . LEU A 1 109 ? -14.907 12.262 19.144 1.00 94.62 109 LEU A CA 1
ATOM 765 C C . LEU A 1 109 ? -14.342 13.397 20.006 1.00 94.62 109 LEU A C 1
ATOM 767 O O . LEU A 1 109 ? -13.131 13.434 20.234 1.00 94.62 109 LEU A O 1
ATOM 771 N N . ALA A 1 110 ? -15.197 14.306 20.483 1.00 93.75 110 ALA A N 1
ATOM 772 C CA . ALA A 1 110 ? -14.807 15.387 21.387 1.00 93.75 110 ALA A CA 1
ATOM 773 C C . ALA A 1 110 ? -14.373 14.857 22.765 1.00 93.75 110 ALA A C 1
ATOM 775 O O . ALA A 1 110 ? -13.443 15.390 23.361 1.00 93.75 110 ALA A O 1
ATOM 776 N N . ALA A 1 111 ? -14.995 13.771 23.231 1.00 94.25 111 ALA A N 1
ATOM 777 C CA . ALA A 1 111 ? -14.666 13.092 24.484 1.00 94.25 111 ALA A CA 1
ATOM 778 C C . ALA A 1 111 ? -13.562 12.018 24.350 1.00 94.25 111 ALA A C 1
ATOM 780 O O . ALA A 1 111 ? -13.346 11.237 25.278 1.00 94.25 111 ALA A O 1
ATOM 781 N N . ALA A 1 112 ? -12.886 11.930 23.199 1.00 94.75 112 ALA A N 1
ATOM 782 C CA . ALA A 1 112 ? -11.878 10.903 22.956 1.00 94.75 112 ALA A CA 1
ATOM 783 C C . ALA A 1 112 ? -10.694 11.020 23.929 1.00 94.75 112 ALA A C 1
ATOM 785 O O . ALA A 1 112 ? -10.109 12.089 24.095 1.00 94.75 112 ALA A O 1
ATOM 786 N N . VAL A 1 113 ? -10.294 9.893 24.519 1.00 94.38 113 VAL A N 1
ATOM 787 C CA . VAL A 1 113 ? -9.198 9.840 25.496 1.00 94.38 113 VAL A CA 1
ATOM 788 C C . VAL A 1 113 ? -7.897 9.465 24.796 1.00 94.38 113 VAL A C 1
ATOM 790 O O . VAL A 1 113 ? -7.834 8.435 24.125 1.00 94.38 113 VAL A O 1
ATOM 793 N N . ALA A 1 114 ? -6.847 10.272 24.953 1.00 92.44 114 ALA A N 1
ATOM 794 C CA . ALA A 1 114 ? -5.511 9.909 24.489 1.00 92.44 114 ALA A CA 1
ATOM 795 C C . ALA A 1 114 ? -4.949 8.765 25.347 1.00 92.44 114 ALA A C 1
ATOM 797 O O . ALA A 1 114 ? -4.971 8.846 26.574 1.00 92.44 114 ALA A O 1
ATOM 798 N N . VAL A 1 115 ? -4.453 7.702 24.714 1.00 90.50 115 VAL A N 1
ATOM 799 C CA . VAL A 1 115 ? -3.923 6.522 25.420 1.00 90.50 115 VAL A CA 1
ATOM 800 C C . VAL A 1 115 ? -2.568 6.101 24.859 1.00 90.50 115 VAL A C 1
ATOM 802 O O . VAL A 1 115 ? -2.194 6.493 23.757 1.00 90.50 115 VAL A O 1
ATOM 805 N N . ALA A 1 116 ? -1.828 5.287 25.613 1.00 87.12 116 ALA A N 1
ATOM 806 C CA . ALA A 1 116 ? -0.600 4.661 25.130 1.00 87.12 116 ALA A CA 1
ATOM 807 C C . ALA A 1 116 ? -0.905 3.376 24.324 1.00 87.12 116 ALA A C 1
ATOM 809 O O . ALA A 1 116 ? -1.836 2.642 24.682 1.00 87.12 116 ALA A O 1
ATOM 810 N N . PRO A 1 117 ? -0.114 3.036 23.287 1.00 84.44 117 PRO A N 1
ATOM 811 C CA . PRO A 1 117 ? -0.341 1.842 22.473 1.00 84.44 117 PRO A CA 1
ATOM 812 C C . PRO A 1 117 ? -0.255 0.541 23.275 1.00 84.44 117 PRO A C 1
ATOM 814 O O . PRO A 1 117 ? 0.782 0.202 23.851 1.00 84.44 117 PRO A O 1
ATOM 817 N N . GLY A 1 118 ? -1.340 -0.232 23.265 1.00 80.69 118 GLY A N 1
ATOM 818 C CA . GLY A 1 118 ? -1.456 -1.478 24.026 1.00 80.69 118 GLY A CA 1
ATOM 819 C C . GLY A 1 118 ? -1.648 -1.275 25.533 1.00 80.69 118 GLY A C 1
ATOM 820 O O . GLY A 1 118 ? -1.481 -2.227 26.291 1.00 80.69 118 GLY A O 1
ATOM 821 N N . GLY A 1 119 ? -1.976 -0.057 25.978 1.00 82.69 119 GLY A N 1
ATOM 822 C CA . GLY A 1 119 ? -2.300 0.220 27.375 1.00 82.69 119 GLY A CA 1
ATOM 823 C C . GLY A 1 119 ? -3.626 -0.424 27.819 1.00 82.69 119 GLY A C 1
ATOM 824 O O . GLY A 1 119 ? -4.502 -0.685 26.990 1.00 82.69 119 GLY A O 1
ATOM 825 N N . PRO A 1 120 ? -3.831 -0.632 29.133 1.00 79.44 120 PRO A N 1
ATOM 826 C CA . PRO A 1 120 ? -5.001 -1.341 29.671 1.00 79.44 120 PRO A CA 1
ATOM 827 C C . PRO A 1 120 ? -6.339 -0.674 29.308 1.00 79.44 120 PRO A C 1
ATOM 829 O O . PRO A 1 120 ? -7.341 -1.353 29.096 1.00 79.44 120 PRO A O 1
ATOM 832 N N . GLN A 1 121 ? -6.349 0.652 29.152 1.00 78.25 121 GLN A N 1
ATOM 833 C CA . GLN A 1 121 ? -7.528 1.435 28.759 1.00 78.25 121 GLN A CA 1
ATOM 834 C C . GLN A 1 121 ? -8.053 1.076 27.358 1.00 78.25 121 GLN A C 1
ATOM 836 O O . GLN A 1 121 ? -9.237 1.268 27.074 1.00 78.25 121 GLN A O 1
ATOM 841 N N . MET A 1 122 ? -7.201 0.529 26.483 1.00 83.56 122 MET A N 1
ATOM 842 C CA . MET A 1 122 ? -7.619 0.083 25.156 1.00 83.56 122 MET A CA 1
ATOM 843 C C . MET A 1 122 ? -8.468 -1.187 25.229 1.00 83.56 122 MET A C 1
ATOM 845 O O . MET A 1 122 ? -9.490 -1.248 24.555 1.00 83.56 122 MET A O 1
ATOM 849 N N . ALA A 1 123 ? -8.085 -2.154 26.065 1.00 79.00 123 ALA A N 1
ATOM 850 C CA . ALA A 1 123 ? -8.731 -3.466 26.148 1.00 79.00 123 ALA A CA 1
ATOM 851 C C . ALA A 1 123 ? -9.848 -3.553 27.208 1.00 79.00 123 ALA A C 1
ATOM 853 O O . ALA A 1 123 ? -10.593 -4.528 27.243 1.00 79.00 123 ALA A O 1
ATOM 854 N N . ALA A 1 124 ? -9.974 -2.558 28.092 1.00 78.69 124 ALA A N 1
ATOM 855 C CA . ALA A 1 124 ? -10.942 -2.599 29.183 1.00 78.69 124 ALA A CA 1
ATOM 856 C C . ALA A 1 124 ? -12.405 -2.540 28.692 1.00 78.69 124 ALA A C 1
ATOM 858 O O . ALA A 1 124 ? -12.813 -1.621 27.969 1.00 78.69 124 ALA A O 1
ATOM 859 N N . ALA A 1 125 ? -13.236 -3.464 29.187 1.00 78.38 125 ALA A N 1
ATOM 860 C CA . ALA A 1 125 ? -14.682 -3.478 28.945 1.00 78.38 125 ALA A CA 1
ATOM 861 C C . ALA A 1 125 ? -15.380 -2.208 29.474 1.00 78.38 125 ALA A C 1
ATOM 863 O O . ALA A 1 125 ? -16.259 -1.674 28.806 1.00 78.38 125 ALA A O 1
ATOM 864 N N . SER A 1 126 ? -14.914 -1.646 30.592 1.00 82.56 126 SER A N 1
ATOM 865 C CA . SER A 1 126 ? -15.335 -0.337 31.126 1.00 82.56 126 SER A CA 1
ATOM 866 C C . SER A 1 126 ? -14.509 0.846 30.596 1.00 82.56 126 SER A C 1
ATOM 868 O O . SER A 1 126 ? -14.697 1.980 31.025 1.00 82.56 126 SER A O 1
ATOM 870 N N . GLY A 1 127 ? -13.573 0.599 29.673 1.00 82.62 127 GLY A N 1
ATOM 871 C CA . GLY A 1 127 ? -12.733 1.635 29.075 1.00 82.62 127 GLY A CA 1
ATOM 872 C C . GLY A 1 127 ? -13.518 2.592 28.168 1.00 82.62 127 GLY A C 1
ATOM 873 O O . GLY A 1 127 ? -14.612 2.241 27.711 1.00 82.62 127 GLY A O 1
ATOM 874 N N . PRO A 1 128 ? -12.943 3.765 27.846 1.00 91.62 128 PRO A N 1
ATOM 875 C CA . PRO A 1 128 ? -13.615 4.820 27.088 1.00 91.62 128 PRO A CA 1
ATOM 876 C C . PRO A 1 128 ? -14.095 4.336 25.715 1.00 91.62 128 PRO A C 1
ATOM 878 O O . PRO A 1 128 ? -13.439 3.509 25.066 1.00 91.62 128 PRO A O 1
ATOM 881 N N . THR A 1 129 ? -15.226 4.882 25.259 1.00 95.06 129 THR A N 1
ATOM 882 C CA . THR A 1 129 ? -15.831 4.549 23.961 1.00 95.06 129 THR A CA 1
ATOM 883 C C . THR A 1 129 ? -14.895 4.876 22.808 1.00 95.06 129 THR A C 1
ATOM 885 O O . THR A 1 129 ? -14.702 4.041 21.930 1.00 95.06 129 THR A O 1
ATOM 888 N N . VAL A 1 130 ? -14.248 6.042 22.840 1.00 96.75 130 VAL A N 1
ATOM 889 C CA . VAL A 1 130 ? -13.259 6.451 21.839 1.00 96.75 130 VAL A CA 1
ATOM 890 C C . VAL A 1 130 ? -11.913 6.647 22.514 1.00 96.75 130 VAL A C 1
ATOM 892 O O . VAL A 1 130 ? -11.784 7.439 23.448 1.00 96.75 130 VAL A O 1
ATOM 895 N N . VAL A 1 131 ? -1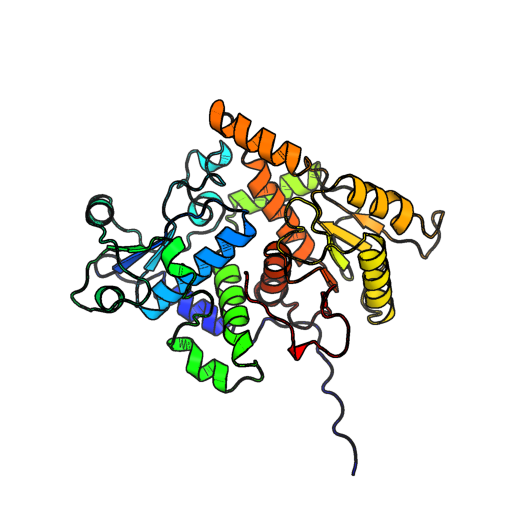0.903 5.940 22.017 1.00 95.50 131 VAL A N 1
ATOM 896 C CA . VAL A 1 131 ? -9.501 6.219 22.339 1.00 95.50 131 VAL A CA 1
ATOM 897 C C . VAL A 1 131 ? -8.818 6.866 21.149 1.00 95.50 131 VAL A C 1
ATOM 899 O O . VAL A 1 131 ? -9.150 6.570 20.001 1.00 95.50 131 VAL A O 1
ATOM 902 N N . ARG A 1 132 ? -7.848 7.733 21.421 1.00 93.75 132 ARG A N 1
ATOM 903 C CA . ARG A 1 132 ? -6.989 8.344 20.415 1.00 93.75 132 ARG A CA 1
ATOM 904 C C . ARG A 1 132 ? -5.557 7.888 20.630 1.00 93.75 132 ARG A C 1
ATOM 906 O O . ARG A 1 132 ? -5.042 7.970 21.743 1.00 93.75 132 ARG A O 1
ATOM 913 N N . LEU A 1 133 ? -4.925 7.437 19.556 1.00 90.50 133 LEU A N 1
ATOM 914 C CA . LEU A 1 133 ? -3.502 7.141 19.546 1.00 90.50 133 LEU A CA 1
ATOM 915 C C . LEU A 1 133 ? -2.772 8.150 18.686 1.00 90.50 133 LEU A C 1
ATOM 917 O O . LEU A 1 133 ? -3.127 8.359 17.523 1.00 90.50 133 LEU A O 1
ATOM 921 N N . ASP A 1 134 ? -1.729 8.730 19.272 1.00 80.50 134 ASP A N 1
ATOM 922 C CA . ASP A 1 134 ? -0.731 9.413 18.475 1.00 80.50 134 ASP A CA 1
ATOM 923 C C . ASP A 1 134 ? 0.184 8.391 17.797 1.00 80.50 134 ASP A C 1
ATOM 925 O O . ASP A 1 134 ? 0.588 7.368 18.367 1.00 80.50 134 ASP A O 1
ATOM 929 N N . MET A 1 135 ? 0.518 8.690 16.554 1.00 72.56 135 MET A N 1
ATOM 930 C CA . MET A 1 135 ? 1.287 7.818 15.693 1.00 72.56 135 MET A CA 1
ATOM 931 C C . MET A 1 135 ? 2.727 7.652 16.193 1.00 72.56 135 MET A C 1
ATOM 933 O O . MET A 1 135 ? 3.227 6.525 16.181 1.00 72.56 135 MET A O 1
ATOM 937 N N . SER A 1 136 ? 3.367 8.711 16.714 1.00 70.25 136 SER A N 1
ATOM 938 C CA . SER A 1 136 ? 4.759 8.652 17.198 1.00 70.25 136 SER A CA 1
ATOM 939 C C . SER A 1 136 ? 4.949 7.573 18.271 1.00 70.25 136 SER A C 1
ATOM 941 O O . SER A 1 136 ? 5.894 6.784 18.228 1.00 70.25 136 SER A O 1
ATOM 943 N N . SER A 1 137 ? 3.965 7.446 19.164 1.00 71.62 137 SER A N 1
ATOM 944 C CA . SER A 1 137 ? 3.957 6.439 20.224 1.00 71.62 137 SER A CA 1
ATOM 945 C C . SER A 1 137 ? 3.821 5.003 19.694 1.00 71.62 137 SER A C 1
ATOM 947 O O . SER A 1 137 ? 4.294 4.055 20.324 1.00 71.62 137 SER A O 1
ATOM 949 N N . SER A 1 138 ? 3.225 4.825 18.510 1.00 75.81 138 SER A N 1
ATOM 950 C CA . SER A 1 138 ? 2.879 3.519 17.933 1.00 75.81 138 SER A CA 1
ATOM 951 C C . SER A 1 138 ? 4.031 2.852 17.170 1.00 75.81 138 SER A C 1
ATOM 953 O O . SER A 1 138 ? 3.946 1.661 16.869 1.00 75.81 138 SER A O 1
ATOM 955 N N . PHE A 1 139 ? 5.149 3.554 16.928 1.00 80.69 139 PHE A N 1
ATOM 956 C CA . PHE A 1 139 ? 6.354 2.995 16.287 1.00 80.69 139 PHE A CA 1
ATOM 957 C C . PHE A 1 139 ? 6.892 1.750 17.014 1.00 80.69 139 PHE A C 1
ATOM 959 O O . PHE A 1 139 ? 7.332 0.776 16.393 1.00 80.69 139 PHE A O 1
ATOM 966 N N . ALA A 1 140 ? 6.805 1.739 18.348 1.00 84.06 140 ALA A N 1
ATOM 967 C CA . ALA A 1 140 ? 7.204 0.602 19.178 1.00 84.06 140 ALA A CA 1
ATOM 968 C C . ALA A 1 140 ? 6.335 -0.652 18.954 1.00 84.06 140 ALA A C 1
ATOM 970 O O . ALA A 1 140 ? 6.719 -1.748 19.354 1.00 84.06 140 ALA A O 1
ATOM 971 N N . LYS A 1 141 ? 5.170 -0.509 18.310 1.00 90.25 141 LYS A N 1
ATOM 972 C CA . LYS A 1 141 ? 4.237 -1.595 17.984 1.00 90.25 141 LYS A CA 1
ATOM 973 C C . LYS A 1 141 ? 4.272 -1.990 16.506 1.00 90.25 141 LYS A C 1
ATOM 975 O O . LYS A 1 141 ? 3.424 -2.759 16.074 1.00 90.25 141 LYS A O 1
ATOM 980 N N . ARG A 1 142 ? 5.249 -1.523 15.721 1.00 89.00 142 ARG A N 1
ATOM 981 C CA . ARG A 1 142 ? 5.327 -1.805 14.273 1.00 89.00 142 ARG A CA 1
ATOM 982 C C . ARG A 1 142 ? 5.454 -3.287 13.898 1.00 89.00 142 ARG A C 1
ATOM 984 O O . ARG A 1 142 ? 5.162 -3.650 12.765 1.00 89.00 142 ARG A O 1
ATOM 991 N N . THR A 1 143 ? 5.874 -4.131 14.838 1.00 92.12 143 THR A N 1
ATOM 992 C CA . THR A 1 143 ? 5.959 -5.589 14.671 1.00 92.12 143 THR A CA 1
ATOM 993 C C . THR A 1 143 ? 4.726 -6.332 15.202 1.00 92.12 143 THR A C 1
ATOM 995 O O . THR A 1 143 ? 4.721 -7.561 15.246 1.00 92.12 143 THR A O 1
ATOM 998 N N . LEU A 1 144 ? 3.687 -5.610 15.636 1.00 92.44 144 LEU A N 1
ATOM 999 C CA . LEU A 1 144 ? 2.474 -6.200 16.187 1.00 92.44 144 LEU A CA 1
ATOM 1000 C C . LEU A 1 144 ? 1.724 -7.014 15.128 1.00 92.44 144 LEU A C 1
ATOM 1002 O O . LEU A 1 144 ? 1.551 -6.585 13.990 1.00 92.44 144 LEU A O 1
ATOM 1006 N N . VAL A 1 145 ? 1.224 -8.166 15.564 1.00 94.56 145 VAL A N 1
ATOM 1007 C CA . VAL A 1 145 ? 0.269 -9.007 14.845 1.00 94.56 145 VAL A CA 1
ATOM 1008 C C . VAL A 1 145 ? -0.902 -9.275 15.798 1.00 94.56 145 VAL A C 1
ATOM 1010 O O . VAL A 1 145 ? -0.637 -9.598 16.961 1.00 94.56 145 VAL A O 1
ATOM 1013 N N . PRO A 1 146 ? -2.170 -9.154 15.363 1.00 94.56 146 PRO A N 1
ATOM 1014 C CA . PRO A 1 146 ? -3.317 -9.390 16.238 1.00 94.56 146 PRO A CA 1
ATOM 1015 C C . PRO A 1 146 ? -3.330 -10.802 16.830 1.00 94.56 146 PRO A C 1
ATOM 1017 O O . PRO A 1 146 ? -3.090 -11.788 16.122 1.00 94.56 146 PRO A O 1
ATOM 1020 N N . LYS A 1 147 ? -3.638 -10.920 18.128 1.00 92.75 147 LYS A N 1
ATOM 1021 C CA . LYS A 1 147 ? -3.572 -12.198 18.861 1.00 92.75 147 LYS A CA 1
ATOM 1022 C C . LYS A 1 147 ? -4.464 -13.281 18.272 1.00 92.75 147 LYS A C 1
ATOM 1024 O O . LYS A 1 147 ? -4.092 -14.451 18.318 1.00 92.75 147 LYS A O 1
ATOM 1029 N N . GLN A 1 148 ? -5.595 -12.897 17.684 1.00 90.44 148 GLN A N 1
ATOM 1030 C CA . GLN A 1 148 ? -6.554 -13.807 17.054 1.00 90.44 148 GLN A CA 1
ATOM 1031 C C . GLN A 1 148 ? -5.932 -14.606 15.897 1.00 90.44 148 GLN A C 1
ATOM 1033 O O . GLN A 1 148 ? -6.384 -15.706 15.597 1.00 90.44 148 GLN A O 1
ATOM 1038 N N . LEU A 1 149 ? -4.886 -14.068 15.262 1.00 93.25 149 LEU A N 1
ATOM 1039 C CA . LEU A 1 149 ? -4.214 -14.673 14.110 1.00 93.25 149 LEU A CA 1
ATOM 1040 C C . LEU A 1 149 ? -2.879 -15.335 14.492 1.00 93.25 149 LEU A C 1
ATOM 1042 O O . LEU A 1 149 ? -2.369 -16.173 13.750 1.00 93.25 149 LEU A O 1
ATOM 1046 N N . LEU A 1 150 ? -2.316 -15.004 15.659 1.00 89.81 150 LEU A N 1
ATOM 1047 C CA . LEU A 1 150 ? -0.987 -15.464 16.073 1.00 89.81 150 LEU A CA 1
ATOM 1048 C C . LEU A 1 150 ? -0.870 -16.982 16.206 1.00 89.81 150 LEU A C 1
ATOM 1050 O O . LEU A 1 150 ? 0.164 -17.524 15.828 1.00 89.81 150 LEU A O 1
ATOM 1054 N N . SER A 1 151 ? -1.876 -17.669 16.756 1.00 87.44 151 SER A N 1
ATOM 1055 C CA . SER A 1 151 ? -1.823 -19.131 16.912 1.00 87.44 151 SER A CA 1
ATOM 1056 C C . SER A 1 151 ? -1.702 -19.824 15.557 1.00 87.44 151 SER A C 1
ATOM 1058 O O . SER A 1 151 ? -0.810 -20.639 15.372 1.00 87.44 151 SER A O 1
ATOM 1060 N N . LYS A 1 152 ? -2.510 -19.406 14.582 1.00 90.38 152 LYS A N 1
ATOM 1061 C CA . LYS A 1 152 ? -2.535 -19.972 13.227 1.00 90.38 152 LYS A CA 1
ATOM 1062 C C . LYS A 1 152 ? -1.251 -19.707 12.447 1.00 90.38 152 LYS A C 1
ATOM 1064 O O . LYS A 1 152 ? -0.812 -20.550 11.678 1.00 90.38 152 LYS A O 1
ATOM 1069 N N . LEU A 1 153 ? -0.617 -18.554 12.663 1.00 92.31 153 LEU A N 1
ATOM 1070 C CA . LEU A 1 153 ? 0.668 -18.229 12.036 1.00 92.31 153 LEU A CA 1
ATOM 1071 C C . LEU A 1 153 ? 1.838 -19.060 12.576 1.00 92.31 153 LEU A C 1
ATOM 1073 O O . LEU A 1 153 ? 2.869 -19.137 11.908 1.00 92.31 153 LEU A O 1
ATOM 1077 N N . LYS A 1 154 ? 1.727 -19.644 13.778 1.00 89.88 154 LYS A N 1
ATOM 1078 C CA . LYS A 1 154 ? 2.779 -20.512 14.333 1.00 89.88 154 LYS A CA 1
ATOM 1079 C C . LYS A 1 154 ? 2.888 -21.837 13.588 1.00 89.88 154 LYS A C 1
ATOM 1081 O O . LYS A 1 154 ? 3.990 -22.365 13.503 1.00 89.88 154 LYS A O 1
ATOM 1086 N N . ASP A 1 155 ? 1.783 -22.302 13.015 1.00 89.62 155 ASP A N 1
ATOM 1087 C CA . ASP A 1 155 ? 1.706 -23.572 12.288 1.00 89.62 155 ASP A CA 1
ATOM 1088 C C . ASP A 1 155 ? 2.132 -23.440 10.814 1.00 89.62 155 ASP A C 1
ATOM 1090 O O . ASP A 1 155 ? 2.144 -24.418 10.068 1.00 89.62 155 ASP A O 1
ATOM 1094 N N . LEU A 1 156 ? 2.481 -22.227 10.373 1.00 90.06 156 LEU A N 1
ATOM 1095 C CA . LEU A 1 156 ? 2.902 -21.939 9.007 1.00 90.06 156 LEU A CA 1
ATOM 1096 C C . LEU A 1 156 ? 4.424 -21.794 8.893 1.00 90.06 156 LEU A C 1
ATOM 1098 O O . LEU A 1 156 ? 5.072 -21.344 9.841 1.00 90.06 156 LEU A O 1
ATOM 1102 N N . PRO A 1 157 ? 5.002 -22.049 7.703 1.00 88.75 157 PRO A N 1
ATOM 1103 C CA . PRO A 1 157 ? 6.425 -21.846 7.425 1.00 88.75 157 PRO A CA 1
ATOM 1104 C C . PRO A 1 157 ? 6.773 -20.355 7.237 1.00 88.75 157 PRO A C 1
ATOM 1106 O O . PRO A 1 157 ? 7.453 -19.971 6.292 1.00 88.75 157 PRO A O 1
ATOM 1109 N N . ILE A 1 158 ? 6.280 -19.488 8.125 1.00 87.69 158 ILE A N 1
ATOM 1110 C CA . ILE A 1 158 ? 6.603 -18.061 8.168 1.00 87.69 158 ILE A CA 1
ATOM 1111 C C . ILE A 1 158 ? 7.516 -17.843 9.368 1.00 87.69 158 ILE A C 1
ATOM 1113 O O . ILE A 1 158 ? 7.110 -18.065 10.514 1.00 87.69 158 ILE A O 1
ATOM 1117 N N . LEU A 1 159 ? 8.741 -17.375 9.112 1.00 88.06 159 LEU A N 1
ATOM 1118 C CA . LEU A 1 159 ? 9.685 -17.032 10.174 1.00 88.06 159 LEU A CA 1
ATOM 1119 C C . LEU A 1 159 ? 9.028 -16.060 11.154 1.00 88.06 159 LEU A C 1
ATOM 1121 O O . LEU A 1 159 ? 8.376 -15.098 10.749 1.00 88.06 159 LEU A O 1
ATOM 1125 N N . GLU A 1 160 ? 9.227 -16.277 12.454 1.00 89.12 160 GLU A N 1
ATOM 1126 C CA . GLU A 1 160 ? 8.595 -15.454 13.490 1.00 89.12 160 GLU A CA 1
ATOM 1127 C C . GLU A 1 160 ? 8.860 -13.961 13.284 1.00 89.12 160 GLU A C 1
ATOM 1129 O O . GLU A 1 160 ? 7.934 -13.147 13.310 1.00 89.12 160 GLU A O 1
ATOM 1134 N N . LYS A 1 161 ? 10.111 -13.623 12.956 1.00 88.19 161 LYS A N 1
ATOM 1135 C CA . LYS A 1 161 ? 10.527 -12.255 12.648 1.00 88.19 161 LYS A CA 1
ATOM 1136 C C . LYS A 1 161 ? 9.835 -11.651 11.425 1.00 88.19 161 LYS A C 1
ATOM 1138 O O . LYS A 1 161 ? 9.872 -10.441 11.288 1.00 88.19 161 LYS A O 1
ATOM 1143 N N . HIS A 1 162 ? 9.194 -12.433 10.557 1.00 90.38 162 HIS A N 1
ATOM 1144 C CA . HIS A 1 162 ? 8.492 -11.969 9.351 1.00 90.38 162 HIS A CA 1
ATOM 1145 C C . HIS A 1 162 ? 6.963 -11.974 9.488 1.00 90.38 162 HIS A C 1
ATOM 1147 O O . HIS A 1 162 ? 6.274 -11.413 8.640 1.00 90.38 162 HIS A O 1
ATOM 1153 N N . ARG A 1 163 ? 6.396 -12.513 10.575 1.00 93.25 163 ARG A N 1
ATOM 1154 C CA . ARG A 1 163 ? 4.931 -12.544 10.786 1.00 93.25 163 ARG A CA 1
ATOM 1155 C C . ARG A 1 163 ? 4.285 -11.153 10.761 1.00 93.25 163 ARG A C 1
ATOM 1157 O O . ARG A 1 163 ? 3.149 -10.999 10.324 1.00 93.25 163 ARG A O 1
ATOM 1164 N N . HIS A 1 164 ? 5.017 -10.126 11.182 1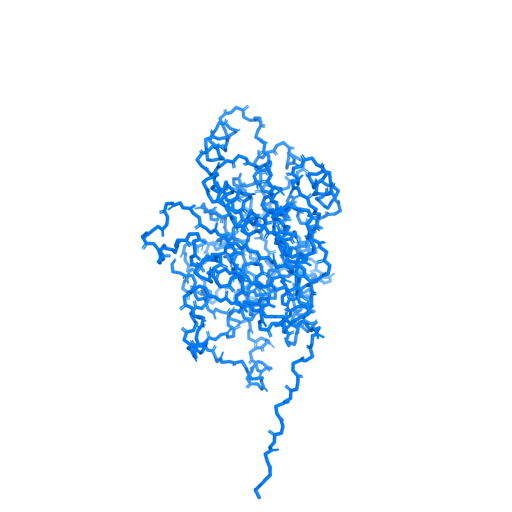.00 93.19 164 HIS A N 1
ATOM 1165 C CA . HIS A 1 164 ? 4.545 -8.743 11.128 1.00 93.19 164 HIS A CA 1
ATOM 1166 C C . HIS A 1 164 ? 4.469 -8.183 9.698 1.00 93.19 164 HIS A C 1
ATOM 1168 O O . HIS A 1 164 ? 3.632 -7.332 9.414 1.00 93.19 164 HIS A O 1
ATOM 1174 N N . TYR A 1 165 ? 5.320 -8.651 8.781 1.00 94.31 165 TYR A N 1
ATOM 1175 C CA . TYR A 1 165 ? 5.190 -8.342 7.358 1.00 94.31 165 TYR A CA 1
ATOM 1176 C C . TYR A 1 165 ? 3.932 -8.997 6.779 1.00 94.31 165 TYR A C 1
ATOM 1178 O O . TYR A 1 165 ? 3.143 -8.317 6.130 1.00 94.31 165 TYR A O 1
ATOM 1186 N N . TRP A 1 166 ? 3.669 -10.265 7.123 1.00 95.56 166 TRP A N 1
ATOM 1187 C CA . TRP A 1 166 ? 2.410 -10.918 6.752 1.00 95.56 166 TRP A CA 1
ATOM 1188 C C . TRP A 1 166 ? 1.192 -10.108 7.219 1.00 95.56 166 TRP A C 1
ATOM 1190 O O . TRP A 1 166 ? 0.299 -9.847 6.420 1.00 95.56 166 TRP A O 1
ATOM 1200 N N . TRP A 1 167 ? 1.172 -9.644 8.477 1.00 96.94 167 TRP A N 1
ATOM 1201 C CA . TRP A 1 167 ? 0.074 -8.808 8.978 1.00 96.94 167 TRP A CA 1
ATOM 1202 C C . TRP A 1 167 ? -0.071 -7.508 8.181 1.00 96.94 167 TRP A C 1
ATOM 1204 O O . TRP A 1 167 ? -1.185 -7.149 7.800 1.00 96.94 167 TRP A O 1
ATOM 1214 N N . ARG A 1 168 ? 1.040 -6.816 7.904 1.00 95.94 168 ARG A N 1
ATOM 1215 C CA . ARG A 1 168 ? 1.019 -5.584 7.106 1.00 95.94 168 ARG A CA 1
ATOM 1216 C C . ARG A 1 168 ? 0.408 -5.818 5.735 1.00 95.94 168 ARG A C 1
ATOM 1218 O O . ARG A 1 168 ? -0.475 -5.056 5.360 1.00 95.94 168 ARG A O 1
ATOM 1225 N N . ALA A 1 169 ? 0.765 -6.911 5.061 1.00 97.19 169 ALA A N 1
ATOM 1226 C CA . ALA A 1 169 ? 0.158 -7.270 3.785 1.00 97.19 169 ALA A CA 1
ATOM 1227 C C . ALA A 1 169 ? -1.371 -7.405 3.885 1.00 97.19 169 ALA A C 1
ATOM 1229 O O . ALA A 1 169 ? -2.098 -6.854 3.058 1.00 97.19 169 ALA A O 1
ATOM 1230 N N . GLN A 1 170 ? -1.876 -8.059 4.937 1.00 98.12 170 GLN A N 1
ATOM 1231 C CA . GLN A 1 170 ? -3.320 -8.186 5.169 1.00 98.12 170 GLN A CA 1
ATOM 1232 C C . GLN A 1 170 ? -3.991 -6.843 5.476 1.00 98.12 170 GLN A C 1
ATOM 1234 O O . GLN A 1 170 ? -5.069 -6.553 4.953 1.00 98.12 170 GLN A O 1
ATOM 1239 N N . GLY A 1 171 ? -3.354 -6.011 6.301 1.00 98.12 171 GLY A N 1
ATOM 1240 C CA . GLY A 1 171 ? -3.847 -4.677 6.630 1.00 98.12 171 GLY A CA 1
ATOM 1241 C C . GLY A 1 171 ? -3.878 -3.751 5.414 1.00 98.12 171 GLY A C 1
ATOM 1242 O O . GLY A 1 171 ? -4.859 -3.041 5.216 1.00 98.12 171 GLY A O 1
ATOM 1243 N N . ILE A 1 172 ? -2.849 -3.791 4.565 1.00 98.06 172 ILE A N 1
ATOM 1244 C CA . ILE A 1 172 ? -2.795 -3.031 3.313 1.00 98.06 172 ILE A CA 1
ATOM 1245 C C . ILE A 1 172 ? -3.867 -3.504 2.337 1.00 98.06 172 ILE A C 1
ATOM 1247 O O . ILE A 1 172 ? -4.596 -2.667 1.812 1.00 98.06 172 ILE A O 1
ATOM 1251 N N . ALA A 1 173 ? -4.038 -4.815 2.155 1.00 97.88 173 ALA A N 1
ATOM 1252 C CA . ALA A 1 173 ? -5.105 -5.363 1.318 1.00 97.88 173 ALA A CA 1
ATOM 1253 C C . ALA A 1 173 ? -6.502 -4.884 1.752 1.00 97.88 173 ALA A C 1
ATOM 1255 O O . ALA A 1 173 ? -7.361 -4.625 0.910 1.00 97.88 173 ALA A O 1
ATOM 1256 N N . TYR A 1 174 ? -6.719 -4.731 3.062 1.00 98.56 174 TYR A N 1
ATOM 1257 C CA . TYR A 1 174 ? -7.981 -4.249 3.613 1.00 98.56 174 TYR A CA 1
ATOM 1258 C C . TYR A 1 174 ? -8.155 -2.727 3.488 1.00 98.56 174 TYR A C 1
ATOM 1260 O O . TYR A 1 174 ? -9.219 -2.244 3.096 1.00 98.56 174 TYR A O 1
ATOM 1268 N N . LEU A 1 175 ? -7.130 -1.947 3.842 1.00 97.81 175 LEU A N 1
ATOM 1269 C CA . LEU A 1 175 ? -7.214 -0.484 3.877 1.00 97.81 175 LEU A CA 1
ATOM 1270 C C . LEU A 1 175 ? -7.123 0.144 2.482 1.00 97.81 175 LEU A C 1
ATOM 1272 O O . LEU A 1 175 ? -7.720 1.190 2.249 1.00 97.81 175 LEU A O 1
ATOM 1276 N N . VAL A 1 176 ? -6.404 -0.481 1.548 1.00 97.06 176 VAL A N 1
ATOM 1277 C CA . VAL A 1 176 ? -6.160 0.032 0.192 1.00 97.06 176 VAL A CA 1
ATOM 1278 C C . VAL A 1 176 ? -7.109 -0.647 -0.796 1.00 97.06 176 VAL A C 1
ATOM 1280 O O . VAL A 1 176 ? -6.699 -1.302 -1.750 1.00 97.06 176 VAL A O 1
ATOM 1283 N N . ARG A 1 177 ? -8.413 -0.492 -0.551 1.00 97.25 177 ARG A N 1
ATOM 1284 C CA . ARG A 1 177 ? -9.485 -0.885 -1.475 1.00 97.25 177 ARG A CA 1
ATOM 1285 C C . ARG A 1 177 ? -9.998 0.383 -2.148 1.00 97.25 177 ARG A C 1
ATOM 1287 O O . ARG A 1 177 ? -10.767 1.088 -1.510 1.00 97.25 177 ARG A O 1
ATOM 1294 N N . PRO A 1 178 ? -9.566 0.748 -3.365 1.00 97.31 178 PRO A N 1
ATOM 1295 C CA . PRO A 1 178 ? -9.977 2.013 -3.964 1.00 97.31 178 PRO A CA 1
ATOM 1296 C C . PRO A 1 178 ? -11.491 2.061 -4.172 1.00 97.31 178 PRO A C 1
ATOM 1298 O O . PRO A 1 178 ? -12.075 1.086 -4.643 1.00 97.31 178 PRO A O 1
ATOM 1301 N N . SER A 1 179 ? -12.110 3.205 -3.870 1.00 97.38 179 SER A N 1
ATOM 1302 C CA . SER A 1 179 ? -13.534 3.397 -4.155 1.00 97.38 179 SER A CA 1
ATOM 1303 C C . SER A 1 179 ? -13.816 3.351 -5.658 1.00 97.38 179 SER A C 1
ATOM 1305 O O . SER A 1 179 ? -12.932 3.658 -6.462 1.00 97.38 179 SER A O 1
ATOM 1307 N N . GLN A 1 180 ? -15.059 3.079 -6.062 1.00 96.88 180 GLN A N 1
ATOM 1308 C CA . GLN A 1 180 ? -15.465 3.158 -7.480 1.00 96.88 180 GLN A CA 1
ATOM 1309 C C . GLN A 1 180 ? -15.081 4.491 -8.146 1.00 96.88 180 GLN A C 1
ATOM 1311 O O . GLN A 1 180 ? -14.595 4.524 -9.279 1.00 96.88 180 GLN A O 1
ATOM 1316 N N . ARG A 1 181 ? -15.225 5.600 -7.412 1.00 95.62 181 ARG A N 1
ATOM 1317 C CA . ARG A 1 181 ? -14.819 6.937 -7.866 1.00 95.62 181 ARG A CA 1
ATOM 1318 C C . ARG A 1 181 ? -13.315 7.016 -8.122 1.00 95.62 181 ARG A C 1
ATOM 1320 O O . ARG A 1 181 ? -12.887 7.554 -9.142 1.00 95.62 181 ARG A O 1
ATOM 1327 N N . THR A 1 182 ? -12.523 6.448 -7.218 1.00 96.56 182 THR A N 1
ATOM 1328 C CA . THR A 1 182 ? -11.067 6.393 -7.356 1.00 96.56 182 THR A CA 1
ATOM 1329 C C . THR A 1 182 ? -10.664 5.496 -8.511 1.00 96.56 182 THR A C 1
ATOM 1331 O O . THR A 1 182 ? -9.869 5.935 -9.330 1.00 96.56 182 THR A O 1
ATOM 1334 N N . LEU A 1 183 ? -11.253 4.307 -8.662 1.00 97.38 183 LEU A N 1
ATOM 1335 C CA . LEU A 1 183 ? -10.985 3.420 -9.800 1.00 97.38 183 LEU A CA 1
ATOM 1336 C C . LEU A 1 183 ? -11.235 4.119 -11.145 1.00 97.38 183 LEU A C 1
ATOM 1338 O O . LEU A 1 183 ? -10.393 4.048 -12.040 1.00 97.38 183 LEU A O 1
ATOM 1342 N N . ALA A 1 184 ? -12.340 4.861 -11.271 1.00 96.44 184 ALA A N 1
ATOM 1343 C CA . ALA A 1 184 ? -12.626 5.649 -12.469 1.00 96.44 184 ALA A CA 1
ATOM 1344 C C . ALA A 1 184 ? -11.563 6.736 -12.721 1.00 96.44 184 ALA A C 1
ATOM 1346 O O . ALA A 1 184 ? -11.110 6.915 -13.856 1.00 96.44 184 ALA A O 1
ATOM 1347 N N . ALA A 1 185 ? -11.120 7.426 -11.665 1.00 94.50 185 ALA A N 1
ATOM 1348 C CA . ALA A 1 185 ? -10.060 8.426 -11.756 1.00 94.50 185 ALA A CA 1
ATOM 1349 C C . ALA A 1 185 ? -8.704 7.809 -12.148 1.00 94.50 185 ALA A C 1
ATOM 1351 O O . ALA A 1 185 ? -7.991 8.386 -12.971 1.00 94.50 185 ALA A O 1
ATOM 1352 N N . LEU A 1 186 ? -8.357 6.632 -11.612 1.00 96.12 186 LEU A N 1
ATOM 1353 C CA . LEU A 1 186 ? -7.141 5.905 -11.986 1.00 96.12 186 LEU A CA 1
ATOM 1354 C C . LEU A 1 186 ? -7.185 5.495 -13.462 1.00 96.12 186 LEU A C 1
ATOM 1356 O O . LEU A 1 186 ? -6.235 5.768 -14.187 1.00 96.12 186 LEU A O 1
ATOM 1360 N N . ALA A 1 187 ? -8.307 4.947 -13.939 1.00 96.44 187 ALA A N 1
ATOM 1361 C CA . ALA A 1 187 ? -8.472 4.566 -15.342 1.00 96.44 187 ALA A CA 1
ATOM 1362 C C . ALA A 1 187 ? -8.369 5.769 -16.300 1.00 96.44 187 ALA A C 1
ATOM 1364 O O . ALA A 1 187 ? -7.797 5.666 -17.386 1.00 96.44 187 ALA A O 1
ATOM 1365 N N . GLN A 1 188 ? -8.902 6.933 -15.911 1.00 93.88 188 GLN A N 1
ATOM 1366 C CA . GLN A 1 188 ? -8.736 8.161 -16.692 1.00 93.88 188 GLN A CA 1
ATOM 1367 C C . GLN A 1 188 ? -7.273 8.608 -16.742 1.00 93.88 188 GLN A C 1
ATOM 1369 O O . GLN A 1 188 ? -6.789 8.964 -17.816 1.00 93.88 188 GLN A O 1
ATOM 1374 N N . ARG A 1 189 ? -6.577 8.575 -15.602 1.00 93.25 189 ARG A N 1
ATOM 1375 C CA . ARG A 1 189 ? -5.163 8.954 -15.503 1.00 93.25 189 ARG A CA 1
ATOM 1376 C C . ARG A 1 189 ? -4.246 7.988 -16.239 1.00 93.25 189 ARG A C 1
ATOM 1378 O O . ARG A 1 189 ? -3.289 8.438 -16.851 1.00 93.25 189 ARG A O 1
ATOM 1385 N N . GLU A 1 190 ? -4.544 6.693 -16.238 1.00 95.25 190 GLU A N 1
ATOM 1386 C CA . GLU A 1 190 ? -3.798 5.698 -17.013 1.00 95.25 190 GLU A CA 1
ATOM 1387 C C . GLU A 1 190 ? -3.775 6.086 -18.496 1.00 95.25 190 GLU A C 1
ATOM 1389 O O . GLU A 1 190 ? -2.707 6.159 -19.095 1.00 95.25 190 GLU A O 1
ATOM 1394 N N . ARG A 1 191 ? -4.928 6.469 -19.062 1.00 94.75 191 ARG A N 1
ATOM 1395 C CA . ARG A 1 191 ? -5.025 6.910 -20.464 1.00 94.75 191 ARG A CA 1
ATOM 1396 C C . ARG A 1 191 ? -4.214 8.169 -20.779 1.00 94.75 191 ARG A C 1
ATOM 1398 O O . ARG A 1 191 ? -3.788 8.327 -21.918 1.00 94.75 191 ARG A O 1
ATOM 1405 N N . SER A 1 192 ? -4.041 9.080 -19.821 1.00 90.62 192 SER A N 1
ATOM 1406 C CA . SER A 1 192 ? -3.369 10.364 -20.062 1.00 90.62 192 SER A CA 1
ATOM 1407 C C . SER A 1 192 ? -1.887 10.370 -19.688 1.00 90.62 192 SER A C 1
ATOM 1409 O O . SER A 1 192 ? -1.101 11.062 -20.338 1.00 90.62 192 SER A O 1
ATOM 1411 N N . LEU A 1 193 ? -1.496 9.623 -18.655 1.00 92.00 193 LEU A N 1
ATOM 1412 C CA . LEU A 1 193 ? -0.164 9.683 -18.050 1.00 92.00 193 LEU A CA 1
ATOM 1413 C C . LEU A 1 193 ? 0.722 8.499 -18.423 1.00 92.00 193 LEU A C 1
ATOM 1415 O O . LEU A 1 193 ? 1.940 8.635 -18.372 1.00 92.00 193 LEU A O 1
ATOM 1419 N N . LEU A 1 194 ? 0.155 7.347 -18.788 1.00 95.00 194 LEU A N 1
ATOM 1420 C CA . LEU A 1 194 ? 0.972 6.208 -19.183 1.00 95.00 194 LEU A CA 1
ATOM 1421 C C . LEU A 1 194 ? 1.703 6.514 -20.497 1.00 95.00 194 LEU A C 1
ATOM 1423 O O . LEU A 1 194 ? 1.127 7.020 -21.466 1.00 95.00 194 LEU A O 1
ATOM 1427 N N . ARG A 1 195 ? 2.994 6.197 -20.522 1.00 95.06 195 ARG A N 1
ATOM 1428 C CA . ARG A 1 195 ? 3.844 6.199 -21.712 1.00 95.06 195 ARG A CA 1
ATOM 1429 C C . ARG A 1 195 ? 4.332 4.779 -21.948 1.00 95.06 195 ARG A C 1
ATOM 1431 O O . ARG A 1 195 ? 4.702 4.090 -21.001 1.00 95.06 195 ARG A O 1
ATOM 1438 N N . GLY A 1 196 ? 4.330 4.349 -23.207 1.00 92.12 196 GLY A N 1
ATOM 1439 C CA . GLY A 1 196 ? 4.576 2.954 -23.574 1.00 92.12 196 GLY A CA 1
ATOM 1440 C C . GLY A 1 196 ? 3.316 2.088 -23.484 1.00 92.12 196 GLY A C 1
ATOM 1441 O O . GLY A 1 196 ? 2.198 2.593 -23.373 1.00 92.12 196 GLY A O 1
ATOM 1442 N N . ARG A 1 197 ? 3.490 0.767 -23.586 1.00 93.06 197 ARG A N 1
ATOM 1443 C CA . ARG A 1 197 ? 2.376 -0.189 -23.510 1.00 93.06 197 ARG A CA 1
ATOM 1444 C C . ARG A 1 197 ? 1.976 -0.457 -22.056 1.00 93.06 197 ARG A C 1
ATOM 1446 O O . ARG A 1 197 ? 2.859 -0.507 -21.206 1.00 93.06 197 ARG A O 1
ATOM 1453 N N . PRO A 1 198 ? 0.683 -0.675 -21.766 1.00 94.44 198 PRO A N 1
ATOM 1454 C CA . PRO A 1 198 ? 0.258 -1.069 -20.429 1.00 94.44 198 PRO A CA 1
ATOM 1455 C C . PRO A 1 198 ? 0.868 -2.419 -20.020 1.00 94.44 198 PRO A C 1
ATOM 1457 O O . PRO A 1 198 ? 1.153 -3.245 -20.899 1.00 94.44 198 PRO A O 1
ATOM 1460 N N . PRO A 1 199 ? 1.032 -2.660 -18.702 1.00 95.31 199 PRO A N 1
ATOM 1461 C CA . PRO A 1 199 ? 1.413 -3.962 -18.173 1.00 95.31 199 PRO A CA 1
ATOM 1462 C C . PRO A 1 199 ? 0.562 -5.082 -18.775 1.00 95.31 199 PRO A C 1
ATOM 1464 O O . PRO A 1 199 ? -0.665 -5.075 -18.654 1.00 95.31 199 PRO A O 1
ATOM 1467 N N . ALA A 1 200 ? 1.216 -6.039 -19.426 1.00 93.62 200 ALA A N 1
ATOM 1468 C CA . ALA A 1 200 ? 0.603 -7.250 -19.954 1.00 93.62 200 ALA A CA 1
ATOM 1469 C C . ALA A 1 200 ? 1.104 -8.477 -19.167 1.00 93.62 200 ALA A C 1
ATOM 1471 O O . ALA A 1 200 ? 2.091 -8.363 -18.434 1.00 93.62 200 ALA A O 1
ATOM 1472 N N . PRO A 1 201 ? 0.470 -9.658 -19.319 1.00 94.62 201 PRO A N 1
ATOM 1473 C CA . PRO A 1 201 ? 1.001 -10.890 -18.745 1.00 94.62 201 PRO A CA 1
ATOM 1474 C C . PRO A 1 201 ? 2.473 -11.104 -19.131 1.00 94.62 201 PRO A C 1
ATOM 1476 O O . PRO A 1 201 ? 2.841 -10.945 -20.301 1.00 94.62 201 PRO A O 1
ATOM 1479 N N . GLY A 1 202 ? 3.296 -11.428 -18.139 1.00 94.75 202 GLY A N 1
ATOM 1480 C CA . GLY A 1 202 ? 4.752 -11.526 -18.203 1.00 94.75 202 GLY A CA 1
ATOM 1481 C C . GLY A 1 202 ? 5.500 -10.205 -17.968 1.00 94.75 202 GLY A C 1
ATOM 1482 O O . GLY A 1 202 ? 6.722 -10.197 -18.064 1.00 94.75 202 GLY A O 1
ATOM 1483 N N . CYS A 1 203 ? 4.822 -9.084 -17.687 1.00 97.12 203 CYS A N 1
ATOM 1484 C CA . CYS A 1 203 ? 5.484 -7.813 -17.358 1.00 97.12 203 CYS A CA 1
ATOM 1485 C C . CYS A 1 203 ? 6.398 -7.946 -16.127 1.00 97.12 203 CYS A C 1
ATOM 1487 O O . CYS A 1 203 ? 6.050 -8.627 -15.164 1.00 97.12 203 CYS A O 1
ATOM 1489 N N . VAL A 1 204 ? 7.506 -7.206 -16.100 1.00 98.19 204 VAL A N 1
ATOM 1490 C CA . VAL A 1 204 ? 8.307 -6.953 -14.899 1.00 98.19 204 VAL A CA 1
ATOM 1491 C C . VAL A 1 204 ? 7.977 -5.575 -14.319 1.00 98.19 204 VAL A C 1
ATOM 1493 O O . VAL A 1 204 ? 8.141 -4.548 -14.975 1.00 98.19 204 VAL A O 1
ATOM 1496 N N . SER A 1 205 ? 7.542 -5.532 -13.064 1.00 98.31 205 SER A N 1
ATOM 1497 C CA . SER A 1 205 ? 7.460 -4.302 -12.281 1.00 98.31 205 SER A CA 1
ATOM 1498 C C . SER A 1 205 ? 8.846 -3.955 -11.754 1.00 98.31 205 SER A C 1
ATOM 1500 O O . SER A 1 205 ? 9.365 -4.632 -10.865 1.00 98.31 205 SER A O 1
ATOM 1502 N N . LEU A 1 206 ? 9.410 -2.863 -12.256 1.00 98.00 206 LEU A N 1
ATOM 1503 C CA . LEU A 1 206 ? 10.676 -2.312 -11.801 1.00 98.00 206 LEU A CA 1
ATOM 1504 C C . LEU A 1 206 ? 10.418 -1.029 -11.014 1.00 98.00 206 LEU A C 1
ATOM 1506 O O . LEU A 1 206 ? 9.956 -0.031 -11.569 1.00 98.00 206 LEU A O 1
ATOM 1510 N N . TYR A 1 207 ? 10.746 -1.033 -9.726 1.00 96.12 207 TYR A N 1
ATOM 1511 C CA . TYR A 1 207 ? 10.679 0.170 -8.906 1.00 96.12 207 TYR A CA 1
ATOM 1512 C C . TYR A 1 207 ? 12.076 0.662 -8.531 1.00 96.12 207 TYR A C 1
ATOM 1514 O O . TYR A 1 207 ? 12.810 -0.003 -7.799 1.00 96.12 207 TYR A O 1
ATOM 1522 N N . VAL A 1 208 ? 12.406 1.867 -8.997 1.00 92.62 208 VAL A N 1
ATOM 1523 C CA . VAL A 1 208 ? 13.683 2.533 -8.728 1.00 92.62 208 VAL A CA 1
ATOM 1524 C C . VAL A 1 208 ? 13.417 3.773 -7.883 1.00 92.62 208 VAL A C 1
ATOM 1526 O O . VAL A 1 208 ? 12.946 4.798 -8.379 1.00 92.62 208 VAL A O 1
ATOM 1529 N N . ARG A 1 209 ? 13.730 3.686 -6.589 1.00 82.31 209 ARG A N 1
ATOM 1530 C CA . ARG A 1 209 ? 13.639 4.821 -5.659 1.00 82.31 209 ARG A CA 1
ATOM 1531 C C . ARG A 1 209 ? 14.845 5.744 -5.840 1.00 82.31 209 ARG A C 1
ATOM 1533 O O . ARG A 1 209 ? 15.986 5.292 -5.744 1.00 82.31 209 ARG A O 1
ATOM 1540 N N . ARG A 1 210 ? 14.606 7.050 -5.984 1.00 77.19 210 ARG A N 1
ATOM 1541 C CA . ARG A 1 210 ? 15.651 8.085 -6.093 1.00 77.19 210 ARG A CA 1
ATOM 1542 C C . ARG A 1 210 ? 15.316 9.285 -5.211 1.00 77.19 210 ARG A C 1
ATOM 1544 O O . ARG A 1 210 ? 14.185 9.745 -5.190 1.00 77.19 210 ARG A O 1
ATOM 1551 N N . GLY A 1 211 ? 16.282 9.843 -4.482 1.00 63.12 211 GLY A N 1
ATOM 1552 C CA . GLY A 1 211 ? 16.058 11.093 -3.742 1.00 63.12 211 GLY A CA 1
ATOM 1553 C C . GLY A 1 211 ? 16.799 11.212 -2.412 1.00 63.12 211 GLY A C 1
ATOM 1554 O O . GLY A 1 211 ? 17.881 10.667 -2.229 1.00 63.12 211 GLY A O 1
ATOM 1555 N N . ASP A 1 212 ? 16.179 11.939 -1.482 1.00 56.06 212 ASP A N 1
ATOM 1556 C CA . ASP A 1 212 ? 16.668 12.441 -0.187 1.00 56.06 212 ASP A CA 1
ATOM 1557 C C . ASP A 1 212 ? 16.934 11.380 0.900 1.00 56.06 212 ASP A C 1
ATOM 1559 O O . ASP A 1 212 ? 17.230 11.720 2.042 1.00 56.06 212 ASP A O 1
ATOM 1563 N N . LYS A 1 213 ? 16.877 10.090 0.558 1.00 55.56 213 LYS A N 1
ATOM 1564 C CA . LYS A 1 213 ? 16.985 8.972 1.512 1.00 55.56 213 LYS A CA 1
ATOM 1565 C C . LYS A 1 213 ? 18.277 8.160 1.401 1.00 55.56 213 LYS A C 1
ATOM 1567 O O . LYS A 1 213 ? 18.331 7.044 1.903 1.00 55.56 213 LYS A O 1
ATOM 1572 N N . ALA A 1 214 ? 19.340 8.734 0.832 1.00 54.53 214 ALA A N 1
ATOM 1573 C CA . ALA A 1 214 ? 20.687 8.144 0.877 1.00 54.53 214 ALA A CA 1
ATOM 1574 C C . ALA A 1 214 ? 21.203 7.912 2.316 1.00 54.53 214 ALA A C 1
ATOM 1576 O O . ALA A 1 214 ? 22.129 7.139 2.529 1.00 54.53 214 ALA A O 1
ATOM 1577 N N . ILE A 1 215 ? 20.588 8.576 3.301 1.00 52.16 215 ILE A N 1
ATOM 1578 C CA . ILE A 1 215 ? 20.864 8.407 4.733 1.00 52.16 215 ILE A CA 1
ATOM 1579 C C . ILE A 1 215 ? 20.138 7.173 5.309 1.00 52.16 215 ILE A C 1
ATOM 1581 O O . ILE A 1 215 ? 20.571 6.620 6.315 1.00 52.16 215 ILE A O 1
ATOM 1585 N N . GLU A 1 216 ? 19.044 6.719 4.688 1.00 57.06 216 GLU A N 1
ATOM 1586 C CA . GLU A 1 216 ? 18.180 5.657 5.227 1.00 57.06 216 GLU A CA 1
ATOM 1587 C C . GLU A 1 216 ? 18.418 4.277 4.595 1.00 57.06 216 GLU A C 1
ATOM 1589 O O . GLU A 1 216 ? 18.059 3.265 5.196 1.00 57.06 216 GLU A O 1
ATOM 1594 N N . ALA A 1 217 ? 19.004 4.214 3.394 1.00 60.22 217 ALA A N 1
ATOM 1595 C CA . ALA A 1 217 ? 19.279 2.963 2.687 1.00 60.22 217 ALA A CA 1
ATOM 1596 C C . ALA A 1 217 ? 20.444 3.105 1.686 1.00 60.22 217 ALA A C 1
ATOM 1598 O O . ALA A 1 217 ? 20.720 4.220 1.230 1.00 60.22 217 ALA A O 1
ATOM 1599 N N . PRO A 1 218 ? 21.092 1.991 1.289 1.00 66.56 218 PRO A N 1
ATOM 1600 C CA . PRO A 1 218 ? 22.048 1.989 0.186 1.00 66.56 218 PRO A CA 1
ATOM 1601 C C . PRO A 1 218 ? 21.427 2.545 -1.104 1.00 66.56 218 PRO A C 1
ATOM 1603 O O . PRO A 1 218 ? 20.283 2.235 -1.446 1.00 66.56 218 PRO A O 1
ATOM 1606 N N . VAL A 1 219 ? 22.188 3.365 -1.829 1.00 75.19 219 VAL A N 1
ATOM 1607 C CA . VAL A 1 219 ? 21.780 3.905 -3.132 1.00 75.19 219 VAL A CA 1
ATOM 1608 C C . VAL A 1 219 ? 22.367 3.023 -4.228 1.00 75.19 219 VAL A C 1
ATOM 1610 O O . VAL A 1 219 ? 23.576 3.013 -4.422 1.00 75.19 219 VAL A O 1
ATOM 1613 N N . PHE A 1 220 ? 21.504 2.316 -4.955 1.00 85.19 220 PHE A N 1
ATOM 1614 C CA . PHE A 1 220 ? 21.886 1.466 -6.088 1.00 85.19 220 PHE A CA 1
ATOM 1615 C C . PHE A 1 220 ? 21.821 2.249 -7.404 1.00 85.19 220 PHE A C 1
ATOM 1617 O O . PHE A 1 220 ? 20.914 3.060 -7.610 1.00 85.19 220 PHE A O 1
ATOM 1624 N N . SER A 1 221 ? 22.764 2.030 -8.309 1.00 90.44 221 SER A N 1
ATOM 1625 C CA . SER A 1 221 ? 22.809 2.616 -9.653 1.00 90.44 221 SER A CA 1
ATOM 1626 C C . SER A 1 221 ? 21.709 2.063 -10.568 1.00 90.44 221 SER A C 1
ATOM 1628 O O . SER A 1 221 ? 21.170 0.986 -10.328 1.00 90.44 221 SER A O 1
ATOM 1630 N N . ASP A 1 222 ? 21.347 2.798 -11.626 1.00 92.69 222 ASP A N 1
ATOM 1631 C CA . ASP A 1 222 ? 20.356 2.313 -12.605 1.00 92.69 222 ASP A CA 1
ATOM 1632 C C . ASP A 1 222 ? 20.839 1.031 -13.309 1.00 92.69 222 ASP A C 1
ATOM 1634 O O . ASP A 1 222 ? 20.033 0.163 -13.644 1.00 92.69 222 ASP A O 1
ATOM 1638 N N . GLU A 1 223 ? 22.156 0.880 -13.478 1.00 92.06 223 GLU A N 1
ATOM 1639 C CA . GLU A 1 223 ? 22.772 -0.307 -14.069 1.00 92.06 223 GLU A CA 1
ATOM 1640 C C . GLU A 1 223 ? 22.605 -1.555 -13.190 1.00 92.06 223 GLU A C 1
ATOM 1642 O O . GLU A 1 223 ? 22.309 -2.628 -13.712 1.00 92.06 223 GLU A O 1
ATOM 1647 N N . GLU A 1 224 ? 22.704 -1.431 -11.864 1.00 92.81 224 GLU A N 1
ATOM 1648 C CA . GLU A 1 224 ? 22.433 -2.547 -10.946 1.00 92.81 224 GLU A CA 1
ATOM 1649 C C . GLU A 1 224 ? 20.981 -3.030 -11.060 1.00 92.81 224 GLU A C 1
ATOM 1651 O O . GLU A 1 224 ? 20.734 -4.231 -11.188 1.00 92.81 224 GLU A O 1
ATOM 1656 N N . TYR A 1 225 ? 20.017 -2.102 -11.102 1.00 94.88 225 TYR A N 1
ATOM 1657 C CA . TYR A 1 225 ? 18.609 -2.435 -11.346 1.00 94.88 225 TYR A CA 1
ATOM 1658 C C . TYR A 1 225 ? 18.408 -3.096 -12.716 1.00 94.88 225 TYR A C 1
ATOM 1660 O O . TYR A 1 225 ? 17.678 -4.084 -12.829 1.00 94.88 225 TYR A O 1
ATOM 1668 N N . ALA A 1 226 ? 19.058 -2.579 -13.760 1.00 94.56 226 ALA A N 1
ATOM 1669 C CA . ALA A 1 226 ? 18.992 -3.137 -15.105 1.00 94.56 226 ALA A CA 1
ATOM 1670 C C . ALA A 1 226 ? 19.561 -4.561 -15.173 1.00 94.56 226 ALA A C 1
ATOM 1672 O O . ALA A 1 226 ? 18.925 -5.443 -15.750 1.00 94.56 226 ALA A O 1
ATOM 1673 N N . ASN A 1 227 ? 20.726 -4.800 -14.570 1.00 92.94 227 ASN A N 1
ATOM 1674 C CA . ASN A 1 227 ? 21.362 -6.115 -14.521 1.00 92.94 227 ASN A CA 1
ATOM 1675 C C . ASN A 1 227 ? 20.466 -7.128 -13.802 1.00 92.94 227 ASN A C 1
ATOM 1677 O O . ASN A 1 227 ? 20.237 -8.219 -14.323 1.00 92.94 227 ASN A O 1
ATOM 1681 N N . LEU A 1 228 ? 19.884 -6.745 -12.662 1.00 93.88 228 LEU A N 1
ATOM 1682 C CA . LEU A 1 228 ? 18.985 -7.620 -11.912 1.00 93.88 228 LEU A CA 1
ATOM 1683 C C . LEU A 1 228 ? 17.672 -7.897 -12.661 1.00 93.88 228 LEU A C 1
ATOM 1685 O O . LEU A 1 228 ? 17.165 -9.014 -12.632 1.00 93.88 228 LEU A O 1
ATOM 1689 N N . THR A 1 229 ? 17.157 -6.906 -13.391 1.00 95.56 229 THR A N 1
ATOM 1690 C CA . THR A 1 229 ? 15.974 -7.062 -14.252 1.00 95.56 229 THR A CA 1
ATOM 1691 C C . THR A 1 229 ? 16.231 -8.030 -15.406 1.00 95.56 229 THR A C 1
ATOM 1693 O O . THR A 1 229 ? 15.369 -8.855 -15.709 1.00 95.56 229 THR A O 1
ATOM 1696 N N . ARG A 1 230 ? 17.416 -7.977 -16.034 1.00 93.81 230 ARG A N 1
ATOM 1697 C CA . ARG A 1 230 ? 17.800 -8.955 -17.065 1.00 93.81 230 ARG A CA 1
ATOM 1698 C C . ARG A 1 230 ? 17.901 -10.356 -16.480 1.00 93.81 230 ARG A C 1
ATOM 1700 O O . ARG A 1 230 ? 17.280 -11.261 -17.026 1.00 93.81 230 ARG A O 1
ATOM 1707 N N . ARG A 1 231 ? 18.580 -10.494 -15.336 1.00 93.06 231 ARG A N 1
ATOM 1708 C CA . ARG A 1 231 ? 18.723 -11.772 -14.633 1.00 93.06 231 ARG A CA 1
ATOM 1709 C C . ARG A 1 231 ? 17.367 -12.402 -14.312 1.00 93.06 231 ARG A C 1
ATOM 1711 O O . ARG A 1 231 ? 17.170 -13.574 -14.593 1.00 93.06 231 ARG A O 1
ATOM 1718 N N . LEU A 1 232 ? 16.411 -11.616 -13.810 1.00 94.38 232 LEU A N 1
ATOM 1719 C CA . LEU A 1 232 ? 15.059 -12.102 -13.521 1.00 94.38 232 LEU A CA 1
ATOM 1720 C C . LEU A 1 232 ? 14.383 -12.725 -14.755 1.00 94.38 232 LEU A C 1
ATOM 1722 O O . LEU A 1 232 ? 13.825 -13.812 -14.665 1.00 94.38 232 LEU A O 1
ATOM 1726 N N . VAL A 1 233 ? 14.432 -12.053 -15.907 1.00 93.69 233 VAL A N 1
ATOM 1727 C CA . VAL A 1 233 ? 13.808 -12.561 -17.144 1.00 93.69 233 VAL A CA 1
ATOM 1728 C C . VAL A 1 233 ? 14.597 -13.726 -17.755 1.00 93.69 233 VAL A C 1
ATOM 1730 O O . VAL A 1 233 ? 14.018 -14.567 -18.435 1.00 93.69 233 VAL A O 1
ATOM 1733 N N . GLU A 1 234 ? 15.908 -13.797 -17.523 1.00 92.00 234 GLU A N 1
ATOM 1734 C CA . GLU A 1 234 ? 16.738 -14.946 -17.908 1.00 92.00 234 GLU A CA 1
ATOM 1735 C C . GLU A 1 234 ? 16.431 -16.191 -17.059 1.00 92.00 234 GLU A C 1
ATOM 1737 O O . GLU A 1 234 ? 16.413 -17.301 -17.591 1.00 92.00 234 GLU A O 1
ATOM 1742 N N . GLU A 1 235 ? 16.162 -16.011 -15.763 1.00 91.81 235 GLU A N 1
ATOM 1743 C CA . GLU A 1 235 ? 15.861 -17.086 -14.807 1.00 91.81 235 GLU A CA 1
ATOM 1744 C C . GLU A 1 235 ? 14.395 -17.554 -14.858 1.00 91.81 235 GLU A C 1
ATOM 1746 O O . GLU A 1 235 ? 14.122 -18.724 -14.586 1.00 91.81 235 GLU A O 1
ATOM 1751 N N . ASP A 1 236 ? 13.456 -16.677 -15.230 1.00 93.19 236 ASP A N 1
ATOM 1752 C CA . ASP A 1 236 ? 12.029 -16.990 -15.362 1.00 93.19 236 ASP A CA 1
ATOM 1753 C C . ASP A 1 236 ? 11.526 -16.748 -16.802 1.00 93.19 236 ASP A C 1
ATOM 1755 O O . ASP A 1 236 ? 11.080 -15.645 -17.141 1.00 93.19 236 ASP A O 1
ATOM 1759 N N . PRO A 1 237 ? 11.526 -17.792 -17.657 1.00 89.00 237 PRO A N 1
ATOM 1760 C CA . PRO A 1 237 ? 11.066 -17.704 -19.044 1.00 89.00 237 PRO A CA 1
ATOM 1761 C C . PRO A 1 237 ? 9.578 -17.366 -19.216 1.00 89.00 237 PRO A C 1
ATOM 1763 O O . PRO A 1 237 ? 9.141 -17.140 -20.346 1.00 89.00 237 PRO A O 1
ATOM 1766 N N . SER A 1 238 ? 8.776 -17.369 -18.141 1.00 92.44 238 SER A N 1
ATOM 1767 C CA . SER A 1 238 ? 7.383 -16.909 -18.205 1.00 92.44 238 SER A CA 1
ATOM 1768 C C . SER A 1 238 ? 7.279 -15.382 -18.307 1.00 92.44 238 SER A C 1
ATOM 1770 O O . SER A 1 238 ? 6.252 -14.850 -18.743 1.00 92.44 238 SER A O 1
ATOM 1772 N N . LEU A 1 239 ? 8.354 -14.674 -17.952 1.00 95.06 239 LEU A N 1
ATOM 1773 C CA . LEU A 1 239 ? 8.448 -13.229 -18.037 1.00 95.06 239 LEU A CA 1
ATOM 1774 C C . LEU A 1 239 ? 8.871 -12.776 -19.432 1.00 95.06 239 LEU A C 1
ATOM 1776 O O . LEU A 1 239 ? 9.566 -13.449 -20.191 1.00 95.06 239 LEU A O 1
ATOM 1780 N N . ARG A 1 240 ? 8.437 -11.571 -19.778 1.00 92.62 240 ARG A N 1
ATOM 1781 C CA . ARG A 1 240 ? 8.720 -10.916 -21.049 1.00 92.62 240 ARG A CA 1
ATOM 1782 C C . ARG A 1 240 ? 9.731 -9.810 -20.816 1.00 92.62 240 ARG A C 1
ATOM 1784 O O . ARG A 1 240 ? 9.827 -9.239 -19.732 1.00 92.62 240 ARG A O 1
ATOM 1791 N N . ARG A 1 241 ? 10.396 -9.401 -21.894 1.00 93.56 241 ARG A N 1
ATOM 1792 C CA . ARG A 1 241 ? 11.183 -8.161 -21.939 1.00 93.56 241 ARG A CA 1
ATOM 1793 C C . ARG A 1 241 ? 10.267 -6.929 -21.982 1.00 93.56 241 ARG A C 1
ATOM 1795 O O . ARG A 1 241 ? 10.386 -6.089 -22.864 1.00 93.56 241 ARG A O 1
ATOM 1802 N N . GLN A 1 242 ? 9.305 -6.851 -21.065 1.00 95.00 242 GLN A N 1
ATOM 1803 C CA . GLN A 1 242 ? 8.405 -5.722 -20.867 1.00 95.00 242 GLN A CA 1
ATOM 1804 C C . GLN A 1 242 ? 8.539 -5.261 -19.420 1.00 95.00 242 GLN A C 1
ATOM 1806 O O . GLN A 1 242 ? 8.352 -6.054 -18.503 1.00 95.00 242 GLN A O 1
ATOM 1811 N N . VAL A 1 243 ? 8.831 -3.983 -19.219 1.00 96.88 243 VAL A N 1
ATOM 1812 C CA . VAL A 1 243 ? 8.996 -3.369 -17.906 1.00 96.88 243 VAL A CA 1
ATOM 1813 C C . VAL A 1 243 ? 7.951 -2.280 -17.711 1.00 96.88 243 VAL A C 1
ATOM 1815 O O . VAL A 1 243 ? 7.766 -1.416 -18.572 1.00 96.88 243 VAL A O 1
ATOM 1818 N N . PHE A 1 244 ? 7.306 -2.282 -16.550 1.00 98.06 244 PHE A N 1
ATOM 1819 C CA . PHE A 1 244 ? 6.690 -1.083 -16.001 1.00 98.06 244 PHE A CA 1
ATOM 1820 C C . PHE A 1 244 ? 7.640 -0.469 -14.977 1.00 98.06 244 PHE A C 1
ATOM 1822 O O . PHE A 1 244 ? 7.892 -1.048 -13.920 1.00 98.06 244 PHE A O 1
ATOM 1829 N N . LEU A 1 245 ? 8.186 0.696 -15.316 1.00 97.44 245 LEU A N 1
ATOM 1830 C CA . LEU A 1 245 ? 9.080 1.470 -14.474 1.00 97.44 245 LEU A CA 1
ATOM 1831 C C . LEU A 1 245 ? 8.267 2.433 -13.607 1.00 97.44 245 LEU A C 1
ATOM 1833 O O . LEU A 1 245 ? 7.676 3.398 -14.098 1.00 97.44 245 LEU A O 1
ATOM 1837 N N . SER A 1 246 ? 8.309 2.208 -12.298 1.00 94.62 246 SER A N 1
ATOM 1838 C CA . SER A 1 246 ? 7.841 3.162 -11.298 1.00 94.62 246 SER A CA 1
ATOM 1839 C C . SER A 1 246 ? 9.044 3.918 -10.733 1.00 94.62 246 SER A C 1
ATOM 1841 O O . SER A 1 246 ? 9.899 3.334 -10.068 1.00 94.62 246 SER A O 1
ATOM 1843 N N . THR A 1 247 ? 9.116 5.222 -10.987 1.00 91.25 247 THR A N 1
ATOM 1844 C CA . THR A 1 247 ? 10.127 6.118 -10.412 1.00 91.25 247 THR A CA 1
ATOM 1845 C C . THR A 1 247 ? 9.682 7.576 -10.528 1.00 91.25 247 THR A C 1
ATOM 1847 O O . THR A 1 247 ? 8.906 7.941 -11.410 1.00 91.25 247 THR A O 1
ATOM 1850 N N . GLU A 1 248 ? 10.195 8.409 -9.636 1.00 79.62 248 GLU A N 1
ATOM 1851 C CA . GLU A 1 248 ? 10.027 9.860 -9.597 1.00 79.62 248 GLU A CA 1
ATOM 1852 C C . GLU A 1 248 ? 11.213 10.634 -10.204 1.00 79.62 248 GLU A C 1
ATOM 1854 O O . GLU A 1 248 ? 11.217 11.870 -10.181 1.00 79.62 248 GLU A O 1
ATOM 1859 N N . ASP A 1 249 ? 12.235 9.932 -10.704 1.00 86.94 249 ASP A N 1
ATOM 1860 C CA . ASP A 1 249 ? 13.470 10.534 -11.207 1.00 86.94 249 ASP A CA 1
ATOM 1861 C C . ASP A 1 249 ? 13.556 10.538 -12.732 1.00 86.94 249 ASP A C 1
ATOM 1863 O O . ASP A 1 249 ? 13.534 9.503 -13.400 1.00 86.94 249 ASP A O 1
ATOM 1867 N N . ALA A 1 250 ? 13.696 11.741 -13.289 1.00 87.25 250 ALA A N 1
ATOM 1868 C CA . ALA A 1 250 ? 13.769 11.941 -14.730 1.00 87.25 250 ALA A CA 1
ATOM 1869 C C . ALA A 1 250 ? 15.042 11.340 -15.354 1.00 87.25 250 ALA A C 1
ATOM 1871 O O . ALA A 1 250 ? 15.015 10.935 -16.517 1.00 87.25 250 ALA A O 1
ATOM 1872 N N . GLY A 1 251 ? 16.147 11.273 -14.602 1.00 89.94 251 GLY A N 1
ATOM 1873 C CA . GLY A 1 251 ? 17.395 10.652 -15.043 1.00 89.94 251 GLY A CA 1
ATOM 1874 C C . GLY A 1 251 ? 17.232 9.147 -15.221 1.00 89.94 251 GLY A C 1
ATOM 1875 O O . GLY A 1 251 ? 17.533 8.630 -16.294 1.00 89.94 251 GLY A O 1
ATOM 1876 N N . THR A 1 252 ? 16.650 8.476 -14.228 1.00 91.75 252 THR A N 1
ATOM 1877 C CA . THR A 1 252 ? 16.294 7.056 -14.282 1.00 91.75 252 THR A CA 1
ATOM 1878 C C . THR A 1 252 ? 15.299 6.778 -15.412 1.00 91.75 252 THR A C 1
ATOM 1880 O O . THR A 1 252 ? 15.521 5.854 -16.194 1.00 91.75 252 THR A O 1
ATOM 1883 N N . ILE A 1 253 ? 14.248 7.595 -15.585 1.00 91.81 253 ILE A N 1
ATOM 1884 C CA . ILE A 1 253 ? 13.324 7.452 -16.730 1.00 91.81 253 ILE A CA 1
ATOM 1885 C C . ILE A 1 253 ? 14.100 7.521 -18.044 1.00 91.81 253 ILE A C 1
ATOM 1887 O O . ILE A 1 253 ? 13.951 6.644 -18.896 1.00 91.81 253 ILE A O 1
ATOM 1891 N N . LYS A 1 254 ? 14.964 8.529 -18.211 1.00 91.56 254 LYS A N 1
ATOM 1892 C CA . LYS A 1 254 ? 15.784 8.679 -19.415 1.00 91.56 254 LYS A CA 1
ATOM 1893 C C . LYS A 1 254 ? 16.705 7.475 -19.610 1.00 91.56 254 LYS A C 1
ATOM 1895 O O . LYS A 1 254 ? 16.778 6.965 -20.723 1.00 91.56 254 LYS A O 1
ATOM 1900 N N . TYR A 1 255 ? 17.373 6.986 -18.568 1.00 92.81 255 TYR A N 1
ATOM 1901 C CA . TYR A 1 255 ? 18.245 5.815 -18.658 1.00 92.81 255 TYR A CA 1
ATOM 1902 C C . TYR A 1 255 ? 17.473 4.586 -19.144 1.00 92.81 255 TYR A C 1
ATOM 1904 O O . TYR A 1 255 ? 17.886 3.945 -20.108 1.00 92.81 255 TYR A O 1
ATOM 1912 N N . PHE A 1 256 ? 16.324 4.287 -18.536 1.00 93.00 256 PHE A N 1
ATOM 1913 C CA . PHE A 1 256 ? 15.584 3.073 -18.864 1.00 93.00 256 PHE A CA 1
ATOM 1914 C C . PHE A 1 256 ? 14.876 3.144 -20.222 1.00 93.00 256 PHE A C 1
ATOM 1916 O O . PHE A 1 256 ? 14.826 2.153 -20.945 1.00 93.00 256 PHE A O 1
ATOM 1923 N N . THR A 1 257 ? 14.365 4.313 -20.604 1.00 90.31 257 THR A N 1
ATOM 1924 C CA . THR A 1 257 ? 13.678 4.496 -21.895 1.00 90.31 257 THR A CA 1
ATOM 1925 C C . THR A 1 257 ? 14.635 4.648 -23.071 1.00 90.31 257 THR A C 1
ATOM 1927 O O . THR A 1 257 ? 14.287 4.261 -24.183 1.00 90.31 257 THR A O 1
ATOM 1930 N N . THR A 1 258 ? 15.836 5.188 -22.840 1.00 85.75 258 THR A N 1
ATOM 1931 C CA . THR A 1 258 ? 16.859 5.325 -23.881 1.00 85.75 258 THR A CA 1
ATOM 1932 C C . THR A 1 258 ? 17.836 4.167 -23.819 1.00 85.75 258 THR A C 1
ATOM 1934 O O . THR A 1 258 ? 17.723 3.292 -24.647 1.00 85.75 258 THR A O 1
ATOM 1937 N N . GLN A 1 259 ? 18.722 4.083 -22.829 1.00 85.12 259 GLN A N 1
ATOM 1938 C CA . GLN A 1 259 ? 19.809 3.102 -22.793 1.00 85.12 259 GLN A CA 1
ATOM 1939 C C . GLN A 1 259 ? 19.301 1.671 -22.597 1.00 85.12 259 GLN A C 1
ATOM 1941 O O . GLN A 1 259 ? 19.524 0.830 -23.458 1.00 85.12 259 GLN A O 1
ATOM 1946 N N . PHE A 1 260 ? 18.578 1.377 -21.512 1.00 85.38 260 PHE A N 1
ATOM 1947 C CA . PHE A 1 260 ? 18.097 0.011 -21.249 1.00 85.38 260 PHE A CA 1
ATOM 1948 C C . PHE A 1 260 ? 17.155 -0.491 -22.352 1.00 85.38 260 PHE A C 1
ATOM 1950 O O . PHE A 1 260 ? 17.324 -1.603 -22.851 1.00 85.38 260 PHE A O 1
ATOM 1957 N N . GLY A 1 261 ? 16.207 0.354 -22.767 1.00 71.19 261 GLY A N 1
ATOM 1958 C CA . GLY A 1 261 ? 15.298 0.077 -23.876 1.00 71.19 261 GLY A CA 1
ATOM 1959 C C . GLY A 1 261 ? 16.012 -0.063 -25.226 1.00 71.19 261 GLY A C 1
ATOM 1960 O O . GLY A 1 261 ? 15.631 -0.917 -26.023 1.00 71.19 261 GLY A O 1
ATOM 1961 N N . SER A 1 262 ? 17.073 0.718 -25.481 1.00 60.53 262 SER A N 1
ATOM 1962 C CA . SER A 1 262 ? 17.843 0.691 -26.735 1.00 60.53 262 SER A CA 1
ATOM 1963 C C . SER A 1 262 ? 18.978 -0.322 -26.763 1.00 60.53 262 SER A C 1
ATOM 1965 O O . SER A 1 262 ? 19.627 -0.431 -27.801 1.00 60.53 262 SER A O 1
ATOM 1967 N N . LEU A 1 263 ? 19.242 -1.071 -25.686 1.00 52.56 263 LEU A N 1
ATOM 1968 C CA . LEU A 1 263 ? 20.253 -2.141 -25.675 1.00 52.56 263 LEU A CA 1
ATOM 1969 C C . LEU A 1 263 ? 19.881 -3.331 -26.594 1.00 52.56 263 LEU A C 1
ATOM 1971 O O . LEU A 1 263 ? 20.477 -4.400 -26.508 1.00 52.56 263 LEU A O 1
ATOM 1975 N N . THR A 1 264 ? 18.945 -3.139 -27.531 1.00 35.09 264 THR A N 1
ATOM 1976 C CA . THR A 1 264 ? 19.010 -3.675 -28.904 1.00 35.09 264 THR A CA 1
ATOM 1977 C C . THR A 1 264 ? 18.180 -2.806 -29.875 1.00 35.09 264 THR A C 1
ATOM 1979 O O . THR A 1 264 ? 16.955 -2.774 -29.756 1.00 35.09 264 THR A O 1
ATOM 1982 N N . PRO A 1 265 ? 18.790 -2.118 -30.863 1.00 41.81 265 PRO A N 1
ATOM 1983 C CA . PRO A 1 265 ? 18.070 -1.474 -31.965 1.00 41.81 265 PRO A CA 1
ATOM 1984 C C . PRO A 1 265 ? 18.172 -2.279 -33.281 1.00 41.81 265 PRO A C 1
ATOM 1986 O O . PRO A 1 265 ? 19.175 -2.964 -33.482 1.00 41.81 265 PRO A O 1
ATOM 1989 N N . PRO A 1 266 ? 17.238 -2.138 -34.248 1.00 51.16 266 PRO A N 1
ATOM 1990 C CA . PRO A 1 266 ? 15.905 -1.533 -34.198 1.00 51.16 266 PRO A CA 1
ATOM 1991 C C . PRO A 1 266 ? 14.811 -2.567 -34.542 1.00 51.16 266 PRO A C 1
ATOM 1993 O O . PRO A 1 266 ? 14.982 -3.368 -35.453 1.00 51.16 266 PRO A O 1
ATOM 1996 N N . ALA A 1 267 ? 13.656 -2.531 -33.874 1.00 44.34 267 ALA A N 1
ATOM 1997 C CA . ALA A 1 267 ? 12.432 -3.182 -34.373 1.00 44.34 267 ALA A CA 1
ATOM 1998 C C . ALA A 1 267 ? 12.577 -4.659 -34.841 1.00 44.34 267 ALA A C 1
ATOM 2000 O O . ALA A 1 267 ? 11.921 -5.084 -35.790 1.00 44.34 267 ALA A O 1
ATOM 2001 N N . GLY A 1 268 ? 13.431 -5.436 -34.170 1.00 43.41 268 GLY A N 1
ATOM 2002 C CA . GLY A 1 268 ? 13.557 -6.884 -34.328 1.00 43.41 268 GLY A CA 1
ATOM 2003 C C . GLY A 1 268 ? 13.107 -7.615 -33.057 1.00 43.41 268 GLY A C 1
ATOM 2004 O O . GLY A 1 268 ? 12.995 -6.992 -31.996 1.00 43.41 268 GLY A O 1
ATOM 2005 N N . PRO A 1 269 ? 12.837 -8.929 -33.126 1.00 43.22 269 PRO A N 1
ATOM 2006 C CA . PRO A 1 269 ? 12.429 -9.707 -31.960 1.00 43.22 269 PRO A CA 1
ATOM 2007 C C . PRO A 1 269 ? 13.593 -9.785 -30.950 1.00 43.22 269 PRO A C 1
ATOM 2009 O O . PRO A 1 269 ? 14.530 -10.547 -31.159 1.00 43.22 269 PRO A O 1
ATOM 2012 N N . GLY A 1 270 ? 13.567 -8.978 -29.875 1.00 58.25 270 GLY A N 1
ATOM 2013 C CA . GLY A 1 270 ? 14.584 -9.052 -28.807 1.00 58.25 270 GLY A CA 1
ATOM 2014 C C . GLY A 1 270 ? 14.765 -7.846 -27.862 1.00 58.25 270 GLY A C 1
ATOM 2015 O O . GLY A 1 270 ? 15.357 -8.028 -26.798 1.00 58.25 270 GLY A O 1
ATOM 2016 N N . GLY A 1 271 ? 14.265 -6.649 -28.201 1.00 77.44 271 GLY A N 1
ATOM 2017 C CA . GLY A 1 271 ? 14.409 -5.433 -27.372 1.00 77.44 271 GLY A CA 1
ATOM 2018 C C . GLY A 1 271 ? 13.504 -5.378 -26.128 1.00 77.44 271 GLY A C 1
ATOM 2019 O O . GLY A 1 271 ? 12.555 -6.155 -26.011 1.00 77.44 271 GLY A O 1
ATOM 2020 N N . TRP A 1 272 ? 13.788 -4.453 -25.199 1.00 89.50 272 TRP A N 1
ATOM 2021 C CA . TRP A 1 272 ? 12.974 -4.225 -23.993 1.00 89.50 272 TRP A CA 1
ATOM 2022 C C . TRP A 1 272 ? 11.901 -3.153 -24.216 1.00 89.50 272 TRP A C 1
ATOM 2024 O O . TRP A 1 272 ? 12.203 -2.018 -24.577 1.00 89.50 272 TRP A O 1
ATOM 2034 N N . GLU A 1 273 ? 10.643 -3.488 -23.937 1.00 92.81 273 GLU A N 1
ATOM 2035 C CA . GLU A 1 273 ? 9.526 -2.541 -23.925 1.00 92.81 273 GLU A CA 1
ATOM 2036 C C . GLU A 1 273 ? 9.413 -1.893 -22.542 1.00 92.81 273 GLU A C 1
ATOM 2038 O O . GLU A 1 273 ? 9.004 -2.549 -21.588 1.00 92.81 273 GLU A O 1
ATOM 2043 N N . VAL A 1 274 ? 9.749 -0.609 -22.416 1.00 95.00 274 VAL A N 1
ATOM 2044 C CA . VAL A 1 274 ? 9.655 0.117 -21.140 1.00 95.00 274 VAL A CA 1
ATOM 2045 C C . VAL A 1 274 ? 8.455 1.056 -21.152 1.00 95.00 274 VAL A C 1
ATOM 2047 O O . VAL A 1 274 ? 8.306 1.889 -22.045 1.00 95.00 274 VAL A O 1
ATOM 2050 N N . SER A 1 275 ? 7.611 0.928 -20.135 1.00 96.31 275 SER A N 1
ATOM 2051 C CA . SER A 1 275 ? 6.502 1.834 -19.850 1.00 96.31 275 SER A CA 1
ATOM 2052 C C . SER A 1 275 ? 6.726 2.557 -18.527 1.00 96.31 275 SER A C 1
ATOM 2054 O O . SER A 1 275 ? 7.377 2.024 -17.633 1.00 96.31 275 SER A O 1
ATOM 2056 N N . HIS A 1 276 ? 6.220 3.779 -18.401 1.00 95.88 276 HIS A N 1
ATOM 2057 C CA . HIS A 1 276 ? 6.304 4.569 -17.171 1.00 95.88 276 HIS A CA 1
ATOM 2058 C C . HIS A 1 276 ? 5.153 5.575 -17.106 1.00 95.88 276 HIS A C 1
ATOM 2060 O O . HIS A 1 276 ? 4.465 5.821 -18.101 1.0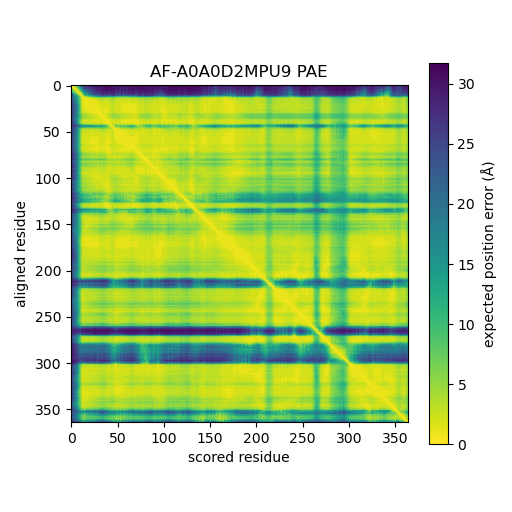0 95.88 276 HIS A O 1
ATOM 2066 N N . LEU A 1 277 ? 4.948 6.179 -15.937 1.00 93.12 277 LEU A N 1
ATOM 2067 C CA . LEU A 1 277 ? 4.053 7.326 -15.811 1.00 93.12 277 LEU A CA 1
ATOM 2068 C C . LEU A 1 277 ? 4.811 8.625 -16.096 1.00 93.12 277 LEU A C 1
ATOM 2070 O O . LEU A 1 277 ? 5.920 8.838 -15.605 1.00 93.12 277 LEU A O 1
ATOM 2074 N N . ASP A 1 278 ? 4.201 9.496 -16.888 1.00 89.62 278 ASP A N 1
ATOM 2075 C CA . ASP A 1 278 ? 4.648 10.863 -17.145 1.00 89.62 278 ASP A CA 1
ATOM 2076 C C . ASP A 1 278 ? 4.099 11.783 -16.051 1.00 89.62 278 ASP A C 1
ATOM 2078 O O . ASP A 1 278 ? 3.028 12.380 -16.177 1.00 89.62 278 ASP A O 1
ATOM 2082 N N . ILE A 1 279 ? 4.788 11.791 -14.910 1.00 82.69 279 ILE A N 1
ATOM 2083 C CA . ILE A 1 279 ? 4.404 12.543 -13.712 1.00 82.69 279 ILE A CA 1
ATOM 2084 C C . ILE A 1 279 ? 5.518 13.511 -13.300 1.00 82.69 279 ILE A C 1
ATOM 2086 O O . ILE A 1 279 ? 6.694 13.237 -13.550 1.00 82.69 279 ILE A O 1
ATOM 2090 N N . PRO A 1 280 ? 5.185 14.637 -12.638 1.00 72.12 280 PRO A N 1
ATOM 2091 C CA . PRO A 1 280 ? 6.194 15.557 -12.127 1.00 72.12 280 PRO A CA 1
ATOM 2092 C C . PRO A 1 280 ? 7.181 14.852 -11.190 1.00 72.12 280 PRO A C 1
ATOM 2094 O O . PRO A 1 280 ? 6.783 14.021 -10.371 1.00 72.12 280 PRO A O 1
ATOM 2097 N N . THR A 1 281 ? 8.459 15.232 -11.268 1.00 68.38 281 THR A N 1
ATOM 2098 C CA . THR A 1 281 ? 9.508 14.719 -10.371 1.00 68.38 281 THR A CA 1
ATOM 2099 C C . THR A 1 281 ? 9.196 15.017 -8.908 1.00 68.38 281 THR A C 1
ATOM 2101 O O . THR A 1 281 ? 8.460 15.953 -8.607 1.00 68.38 281 THR A O 1
ATOM 2104 N N . TRP A 1 282 ? 9.803 14.291 -7.966 1.00 61.19 282 TRP A N 1
ATOM 2105 C CA . TRP A 1 282 ? 9.530 14.480 -6.532 1.00 61.19 282 TRP A CA 1
ATOM 2106 C C . TRP A 1 282 ? 9.761 15.907 -6.020 1.00 61.19 282 TRP A C 1
ATOM 2108 O O . TRP A 1 282 ? 8.943 16.416 -5.261 1.00 61.19 282 TRP A O 1
ATOM 2118 N N . ARG A 1 283 ? 10.824 16.596 -6.464 1.00 61.53 283 ARG A N 1
ATOM 2119 C CA . ARG A 1 283 ? 11.058 18.007 -6.090 1.00 61.53 283 ARG A CA 1
ATOM 2120 C C . ARG A 1 283 ? 9.929 18.909 -6.582 1.00 61.53 283 ARG A C 1
ATOM 2122 O O . ARG A 1 283 ? 9.451 19.764 -5.841 1.00 61.53 283 ARG A O 1
ATOM 2129 N N . ASN A 1 284 ? 9.469 18.670 -7.806 1.00 61.69 284 ASN A N 1
ATOM 2130 C CA . ASN A 1 284 ? 8.350 19.402 -8.380 1.00 61.69 284 ASN A CA 1
ATOM 2131 C C . ASN A 1 284 ? 7.039 19.012 -7.691 1.00 61.69 284 ASN A C 1
ATOM 2133 O O . ASN A 1 284 ? 6.217 19.876 -7.438 1.00 61.69 284 ASN A O 1
ATOM 2137 N N . MET A 1 285 ? 6.866 17.751 -7.298 1.00 62.72 285 MET A N 1
ATOM 2138 C CA . MET A 1 285 ? 5.712 17.266 -6.547 1.00 62.72 285 MET A CA 1
ATOM 2139 C C . MET A 1 285 ? 5.650 17.871 -5.141 1.00 62.72 285 MET A C 1
ATOM 2141 O O . MET A 1 285 ? 4.578 18.281 -4.718 1.00 62.72 285 MET A O 1
ATOM 2145 N N . GLN A 1 286 ? 6.779 18.002 -4.436 1.00 63.38 286 GLN A N 1
ATOM 2146 C CA . GLN A 1 286 ? 6.849 18.703 -3.150 1.00 63.38 286 GLN A CA 1
ATOM 2147 C C . GLN A 1 286 ? 6.520 20.190 -3.299 1.00 63.38 286 GLN A C 1
ATOM 2149 O O . GLN A 1 286 ? 5.763 20.727 -2.493 1.00 63.38 286 GLN A O 1
ATOM 2154 N N . ALA A 1 287 ? 7.050 20.848 -4.334 1.00 61.00 287 ALA A N 1
ATOM 2155 C CA . ALA A 1 287 ? 6.736 22.243 -4.625 1.00 61.00 287 ALA A CA 1
ATOM 2156 C C . ALA A 1 287 ? 5.251 22.428 -4.982 1.00 61.00 287 ALA A C 1
ATOM 2158 O O . ALA A 1 287 ? 4.609 23.330 -4.449 1.00 61.00 287 ALA A O 1
ATOM 2159 N N . LEU A 1 288 ? 4.694 21.535 -5.806 1.00 59.09 288 LEU A N 1
ATOM 2160 C CA . LEU A 1 288 ? 3.281 21.511 -6.183 1.00 59.09 288 LEU A CA 1
ATOM 2161 C C . LEU A 1 288 ? 2.388 21.260 -4.972 1.00 59.09 288 LEU A C 1
ATOM 2163 O O . LEU A 1 288 ? 1.420 21.988 -4.807 1.00 59.09 288 LEU A O 1
ATOM 2167 N N . LEU A 1 289 ? 2.726 20.304 -4.100 1.00 59.47 289 LEU A N 1
ATOM 2168 C CA . LEU A 1 289 ? 2.023 20.067 -2.837 1.00 59.47 289 LEU A CA 1
ATOM 2169 C C . LEU A 1 289 ? 2.084 21.316 -1.944 1.00 59.47 289 LEU A C 1
ATOM 2171 O O . LEU A 1 289 ? 1.055 21.797 -1.487 1.00 59.47 289 LEU A O 1
ATOM 2175 N N . ALA A 1 290 ? 3.265 21.907 -1.751 1.00 61.19 290 ALA A N 1
ATOM 2176 C CA . ALA A 1 290 ? 3.437 23.110 -0.935 1.00 61.19 290 ALA A CA 1
ATOM 2177 C C . ALA A 1 290 ? 2.713 24.349 -1.500 1.00 61.19 290 ALA A C 1
ATOM 2179 O O . ALA A 1 290 ? 2.277 25.208 -0.735 1.00 61.19 290 ALA A O 1
ATOM 2180 N N . GLN A 1 291 ? 2.603 24.481 -2.823 1.00 55.28 291 GLN A N 1
ATOM 2181 C CA . GLN A 1 291 ? 1.842 25.542 -3.489 1.00 55.28 291 GLN A CA 1
ATOM 2182 C C . GLN A 1 291 ? 0.331 25.294 -3.379 1.00 55.28 291 GLN A C 1
ATOM 2184 O O . GLN A 1 291 ? -0.394 26.172 -2.926 1.00 55.28 291 GLN A O 1
ATOM 2189 N N . SER A 1 292 ? -0.091 24.061 -3.651 1.00 55.19 292 SER A N 1
ATOM 2190 C CA . SER A 1 292 ? -1.453 23.537 -3.496 1.00 55.19 292 SER A CA 1
ATOM 2191 C C . SER A 1 292 ? -2.037 23.769 -2.098 1.00 55.19 292 SER A C 1
ATOM 2193 O O . SER A 1 292 ? -3.203 24.135 -1.953 1.00 55.19 292 SER A O 1
ATOM 2195 N N . PHE A 1 293 ? -1.224 23.580 -1.050 1.00 56.19 293 PHE A N 1
ATOM 2196 C CA . PHE A 1 293 ? -1.622 23.867 0.333 1.00 56.19 293 PHE A CA 1
ATOM 2197 C C . PHE A 1 293 ? -1.846 25.364 0.594 1.00 56.19 293 PHE A C 1
ATOM 2199 O O . PHE A 1 293 ? -2.626 25.712 1.478 1.00 56.19 293 PHE A O 1
ATOM 2206 N N . ARG A 1 294 ? -1.161 26.252 -0.138 1.00 55.16 294 ARG A N 1
ATOM 2207 C CA . ARG A 1 294 ? -1.215 27.707 0.072 1.00 55.16 294 ARG A CA 1
ATOM 2208 C C . ARG A 1 294 ? -2.380 28.383 -0.640 1.00 55.16 294 ARG A C 1
ATOM 2210 O O . ARG A 1 294 ? -2.910 29.349 -0.105 1.00 55.16 294 ARG A O 1
ATOM 2217 N N . ASP A 1 295 ? -2.767 27.909 -1.817 1.00 51.62 295 ASP A N 1
ATOM 2218 C CA . ASP A 1 295 ? -3.806 28.544 -2.639 1.00 51.62 295 ASP A CA 1
ATOM 2219 C C . ASP A 1 295 ? -5.153 27.799 -2.625 1.00 51.62 295 ASP A C 1
ATOM 2221 O O . ASP A 1 295 ? -6.119 28.257 -3.235 1.00 51.62 295 ASP A O 1
ATOM 2225 N N . GLY A 1 296 ? -5.244 26.661 -1.925 1.00 47.12 296 GLY A N 1
ATOM 2226 C CA . GLY A 1 296 ? -6.464 25.855 -1.865 1.00 47.12 296 GLY A CA 1
ATOM 2227 C C . GLY A 1 296 ? -6.850 25.227 -3.210 1.00 47.12 296 GLY A C 1
ATOM 2228 O O . GLY A 1 296 ? -7.933 24.651 -3.321 1.00 47.12 296 GLY A O 1
ATOM 2229 N N . SER A 1 297 ? -5.971 25.295 -4.218 1.00 51.16 297 SER A N 1
ATOM 2230 C CA . SER A 1 297 ? -6.142 24.660 -5.532 1.00 51.16 297 SER A CA 1
ATOM 2231 C C . SER A 1 297 ? -5.827 23.165 -5.509 1.00 51.16 297 SER A C 1
ATOM 2233 O O . SER A 1 297 ? -5.805 22.528 -6.561 1.00 51.16 297 SER A O 1
ATOM 2235 N N . ALA A 1 298 ? -5.583 22.618 -4.311 1.00 50.88 298 ALA A N 1
ATOM 2236 C CA . ALA A 1 298 ? -4.766 21.445 -4.117 1.00 50.88 298 ALA A CA 1
ATOM 2237 C C . ALA A 1 298 ? -5.094 20.308 -5.085 1.00 50.88 298 ALA A C 1
ATOM 2239 O O . ALA A 1 298 ? -6.166 19.694 -5.059 1.00 50.88 298 ALA A O 1
ATOM 2240 N N . ASP A 1 299 ? -4.143 20.047 -5.975 1.00 55.19 299 ASP A N 1
ATOM 2241 C CA . ASP A 1 299 ? -4.236 18.928 -6.883 1.00 55.19 299 ASP A CA 1
ATOM 2242 C C . ASP A 1 299 ? -3.915 17.670 -6.076 1.00 55.19 299 ASP A C 1
ATOM 2244 O O . ASP A 1 299 ? -2.786 17.441 -5.655 1.00 55.19 299 ASP A O 1
ATOM 2248 N N . THR A 1 300 ? -4.921 16.832 -5.841 1.00 56.94 300 THR A N 1
ATOM 2249 C CA . THR A 1 300 ? -4.743 15.469 -5.305 1.00 56.94 300 THR A CA 1
ATOM 2250 C C . THR A 1 300 ? -4.015 14.533 -6.277 1.00 56.94 300 THR A C 1
ATOM 2252 O O . THR A 1 300 ? -3.869 13.343 -5.987 1.00 56.94 300 THR A O 1
ATOM 2255 N N . ALA A 1 301 ? -3.584 15.024 -7.447 1.00 66.69 301 ALA A N 1
ATOM 2256 C CA . ALA A 1 301 ? 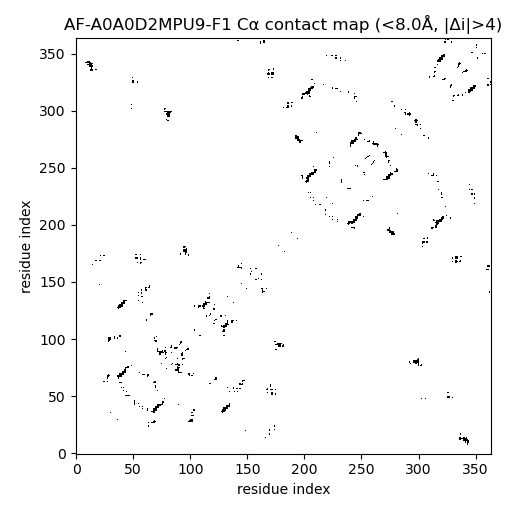-2.804 14.262 -8.411 1.00 66.69 301 ALA A CA 1
ATOM 2257 C C . ALA A 1 301 ? -1.670 13.461 -7.780 1.00 66.69 301 ALA A C 1
ATOM 2259 O O . ALA A 1 301 ? -1.540 12.317 -8.190 1.00 66.69 301 ALA A O 1
ATOM 2260 N N . PRO A 1 302 ? -0.895 13.940 -6.788 1.00 80.62 302 PRO A N 1
ATOM 2261 C CA . PRO A 1 302 ? 0.158 13.132 -6.185 1.00 80.62 302 PRO A CA 1
ATOM 2262 C C . PRO A 1 302 ? -0.367 11.817 -5.606 1.00 80.62 302 PRO A C 1
ATOM 2264 O O . PRO A 1 302 ? 0.154 10.762 -5.950 1.00 80.62 302 PRO A O 1
ATOM 2267 N N . ALA A 1 303 ? -1.449 11.848 -4.818 1.00 88.25 303 ALA A N 1
ATOM 2268 C CA . ALA A 1 303 ? -2.045 10.636 -4.255 1.00 88.25 303 ALA A CA 1
ATOM 2269 C C . ALA A 1 303 ? -2.596 9.713 -5.352 1.00 88.25 303 ALA A C 1
ATOM 2271 O O . ALA A 1 303 ? -2.297 8.523 -5.362 1.00 88.25 303 ALA A O 1
ATOM 2272 N N . LEU A 1 304 ? -3.358 10.253 -6.309 1.00 91.31 304 LEU A N 1
ATOM 2273 C CA . LEU A 1 304 ? -3.935 9.459 -7.400 1.00 91.31 304 LEU A CA 1
ATOM 2274 C C . LEU A 1 304 ? -2.865 8.887 -8.345 1.00 91.31 304 LEU A C 1
ATOM 2276 O O . LEU A 1 304 ? -2.997 7.756 -8.799 1.00 91.31 304 LEU A O 1
ATOM 2280 N N . ASN A 1 305 ? -1.795 9.631 -8.619 1.00 90.62 305 ASN A N 1
ATOM 2281 C CA . ASN A 1 305 ? -0.661 9.178 -9.423 1.00 90.62 305 ASN A CA 1
ATOM 2282 C C . ASN A 1 305 ? 0.105 8.072 -8.697 1.00 90.62 305 ASN A C 1
ATOM 2284 O O . ASN A 1 305 ? 0.457 7.070 -9.311 1.00 90.62 305 ASN A O 1
ATOM 2288 N N . SER A 1 306 ? 0.321 8.225 -7.388 1.00 91.81 306 SER A N 1
ATOM 2289 C CA . SER A 1 306 ? 0.903 7.184 -6.547 1.00 91.81 306 SER A CA 1
ATOM 2290 C C . SER A 1 306 ? 0.029 5.925 -6.533 1.00 91.81 306 SER A C 1
ATOM 2292 O O . SER A 1 306 ? 0.537 4.830 -6.749 1.00 91.81 306 SER A O 1
ATOM 2294 N N . LEU A 1 307 ? -1.289 6.047 -6.363 1.00 95.50 307 LEU A N 1
ATOM 2295 C CA . LEU A 1 307 ? -2.198 4.895 -6.411 1.00 95.50 307 LEU A CA 1
ATOM 2296 C C . LEU A 1 307 ? -2.231 4.229 -7.795 1.00 95.50 307 LEU A C 1
ATOM 2298 O O . LEU A 1 307 ? -2.250 3.003 -7.869 1.00 95.50 307 LEU A O 1
ATOM 2302 N N . LEU A 1 308 ? -2.169 5.006 -8.881 1.00 95.88 308 LEU A N 1
ATOM 2303 C CA . LEU A 1 308 ? -2.051 4.471 -10.240 1.00 95.88 308 LEU A CA 1
ATOM 2304 C C . LEU A 1 308 ? -0.733 3.709 -10.432 1.00 95.88 308 LEU A C 1
ATOM 2306 O O . LEU A 1 308 ? -0.739 2.608 -10.973 1.00 95.88 308 LEU A O 1
ATOM 2310 N N . ALA A 1 309 ? 0.392 4.269 -9.978 1.00 95.75 309 ALA A N 1
ATOM 2311 C CA . ALA A 1 309 ? 1.694 3.610 -10.059 1.00 95.75 309 ALA A CA 1
ATOM 2312 C C . ALA A 1 309 ? 1.697 2.280 -9.295 1.00 95.75 309 ALA A C 1
ATOM 2314 O O . ALA A 1 309 ? 2.207 1.282 -9.797 1.00 95.75 309 ALA A O 1
ATOM 2315 N N . LEU A 1 310 ? 1.092 2.264 -8.104 1.00 96.25 310 LEU A N 1
ATOM 2316 C CA . LEU A 1 310 ? 0.966 1.070 -7.277 1.00 96.25 310 LEU A CA 1
ATOM 2317 C C . LEU A 1 310 ? 0.109 -0.004 -7.956 1.00 96.25 310 LEU A C 1
ATOM 2319 O O . LEU A 1 310 ? 0.491 -1.173 -7.981 1.00 96.25 310 LEU A O 1
ATOM 2323 N N . ASP A 1 311 ? -1.019 0.397 -8.544 1.00 96.75 311 ASP A N 1
ATOM 2324 C CA . ASP A 1 311 ? -1.893 -0.503 -9.288 1.00 96.75 311 ASP A CA 1
ATOM 2325 C C . ASP A 1 311 ? -1.181 -1.122 -10.501 1.00 96.75 311 ASP A C 1
ATOM 2327 O O . ASP A 1 311 ? -1.137 -2.346 -10.627 1.00 96.75 311 ASP A O 1
ATOM 2331 N N . LEU A 1 312 ? -0.559 -0.298 -11.350 1.00 97.81 312 LEU A N 1
ATOM 2332 C CA . LEU A 1 312 ? 0.171 -0.754 -12.537 1.00 97.81 312 LEU A CA 1
ATOM 2333 C C . LEU A 1 312 ? 1.351 -1.667 -12.183 1.00 97.81 312 LEU A C 1
ATOM 2335 O O . LEU A 1 312 ? 1.517 -2.710 -12.814 1.00 97.81 312 LEU A O 1
ATOM 2339 N N . ALA A 1 313 ? 2.119 -1.332 -11.143 1.00 97.62 313 ALA A N 1
ATOM 2340 C CA . ALA A 1 313 ? 3.202 -2.177 -10.646 1.00 97.62 313 ALA A CA 1
ATOM 2341 C C . ALA A 1 313 ? 2.682 -3.546 -10.183 1.00 97.62 313 ALA A C 1
ATOM 2343 O O . ALA A 1 313 ? 3.201 -4.590 -10.576 1.00 97.62 313 ALA A O 1
ATOM 2344 N N . ALA A 1 314 ? 1.595 -3.568 -9.408 1.00 95.88 314 ALA A N 1
ATOM 2345 C CA . ALA A 1 314 ? 1.012 -4.810 -8.912 1.00 95.88 314 ALA A CA 1
ATOM 2346 C C . ALA A 1 314 ? 0.421 -5.692 -10.038 1.00 95.88 314 ALA A C 1
ATOM 2348 O O . ALA A 1 314 ? 0.307 -6.907 -9.861 1.00 95.88 314 ALA A O 1
ATOM 2349 N N . ARG A 1 315 ? 0.073 -5.124 -11.207 1.00 95.25 315 ARG A N 1
ATOM 2350 C CA . ARG A 1 315 ? -0.415 -5.875 -12.383 1.00 95.25 315 ARG A CA 1
ATOM 2351 C C . ARG A 1 315 ? 0.668 -6.700 -13.095 1.00 95.25 315 ARG A C 1
ATOM 2353 O O . ARG A 1 315 ? 0.289 -7.643 -13.784 1.00 95.25 315 ARG A O 1
ATOM 2360 N N . CYS A 1 316 ? 1.959 -6.407 -12.929 1.00 97.38 316 CYS A N 1
ATOM 2361 C CA . CYS A 1 316 ? 3.063 -7.174 -13.537 1.00 97.38 316 CYS A CA 1
ATOM 2362 C C . CYS A 1 316 ? 3.284 -8.534 -12.854 1.00 97.38 316 CYS A C 1
ATOM 2364 O O . CYS A 1 316 ? 2.689 -8.779 -11.815 1.00 97.38 316 CYS A O 1
ATOM 2366 N N . ASP A 1 317 ? 4.071 -9.435 -13.439 1.00 96.69 317 ASP A N 1
ATOM 2367 C CA . ASP A 1 317 ? 4.254 -10.828 -12.991 1.00 96.69 317 ASP A CA 1
ATOM 2368 C C . ASP A 1 317 ? 5.649 -11.134 -12.430 1.00 96.69 317 ASP A C 1
ATOM 2370 O O . ASP A 1 317 ? 5.800 -12.105 -11.699 1.00 96.69 317 ASP A O 1
ATOM 2374 N N . GLY A 1 318 ? 6.646 -10.294 -12.711 1.00 96.62 318 GLY A N 1
ATOM 2375 C CA . GLY A 1 318 ? 7.962 -10.322 -12.068 1.00 96.62 318 GLY A CA 1
ATOM 2376 C C . GLY A 1 318 ? 8.249 -8.997 -11.370 1.00 96.62 318 GLY A C 1
ATOM 2377 O O . GLY A 1 318 ? 7.721 -7.963 -11.780 1.00 96.62 318 GLY A O 1
ATOM 2378 N N . TYR A 1 319 ? 9.065 -9.000 -10.318 1.00 97.19 319 TYR A N 1
ATOM 2379 C CA . TYR A 1 319 ? 9.274 -7.810 -9.492 1.00 97.19 319 TYR A CA 1
ATOM 2380 C C . TYR A 1 319 ? 10.750 -7.572 -9.191 1.00 97.19 319 TYR A C 1
ATOM 2382 O O . TYR A 1 319 ? 11.468 -8.474 -8.767 1.00 97.19 319 TYR A O 1
ATOM 2390 N N . VAL A 1 320 ? 11.194 -6.331 -9.380 1.00 97.06 320 VAL A N 1
ATOM 2391 C CA . VAL A 1 320 ? 12.543 -5.876 -9.035 1.00 97.06 320 VAL A CA 1
ATOM 2392 C C . VAL A 1 320 ? 12.437 -4.558 -8.287 1.00 97.06 320 VAL A C 1
ATOM 2394 O O . VAL A 1 320 ? 11.888 -3.582 -8.803 1.00 97.06 320 VAL A O 1
ATOM 2397 N N . ALA A 1 321 ? 12.945 -4.525 -7.059 1.00 94.88 321 ALA A N 1
ATOM 2398 C CA . ALA A 1 321 ? 12.927 -3.335 -6.214 1.00 94.88 321 ALA A CA 1
ATOM 2399 C C . ALA A 1 321 ? 13.904 -3.482 -5.035 1.00 94.88 321 ALA A C 1
ATOM 2401 O O . ALA A 1 321 ? 14.602 -4.482 -4.913 1.00 94.88 321 ALA A O 1
ATOM 2402 N N . SER A 1 322 ? 13.949 -2.487 -4.147 1.00 90.69 322 SER A N 1
ATOM 2403 C CA . SER A 1 322 ? 14.605 -2.606 -2.840 1.00 90.69 322 SER A CA 1
ATOM 2404 C C . SER A 1 322 ? 13.582 -2.487 -1.714 1.00 90.69 322 SER A C 1
ATOM 2406 O O . SER A 1 322 ? 12.932 -1.447 -1.557 1.00 90.69 322 SER A O 1
ATOM 2408 N N . ILE A 1 323 ? 13.478 -3.530 -0.894 1.00 89.06 323 ILE A N 1
ATOM 2409 C CA . ILE A 1 323 ? 12.526 -3.685 0.205 1.00 89.06 323 ILE A CA 1
ATOM 2410 C C . ILE A 1 323 ? 12.749 -2.673 1.325 1.00 89.06 323 ILE A C 1
ATOM 2412 O O . ILE A 1 323 ? 11.866 -2.489 2.156 1.00 89.06 323 ILE A O 1
ATOM 2416 N N . TYR A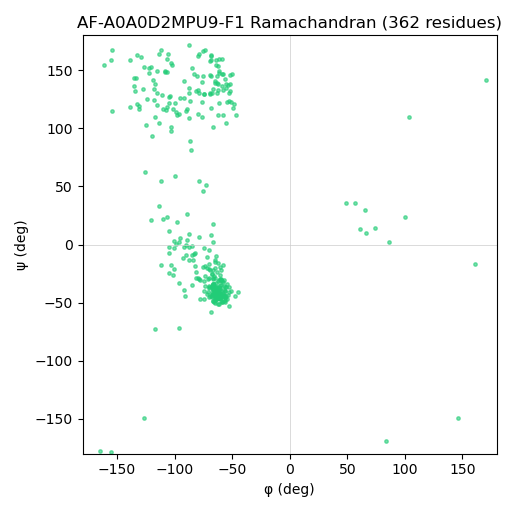 1 324 ? 13.883 -1.963 1.341 1.00 85.62 324 TYR A N 1
ATOM 2417 C CA . TYR A 1 324 ? 14.090 -0.812 2.221 1.00 85.62 324 TYR A CA 1
ATOM 2418 C C . TYR A 1 324 ? 13.072 0.302 1.965 1.00 85.62 324 TYR A C 1
ATOM 2420 O O . TYR A 1 324 ? 12.679 1.019 2.891 1.00 85.62 324 TYR A O 1
ATOM 2428 N N . SER A 1 325 ? 12.585 0.429 0.729 1.00 87.94 325 SER A N 1
ATOM 2429 C CA . SER A 1 325 ? 11.547 1.395 0.410 1.00 87.94 325 SER A CA 1
ATOM 2430 C C . SER A 1 325 ? 10.185 0.942 0.926 1.00 87.94 325 SER A C 1
ATOM 2432 O O . SER A 1 325 ? 9.702 -0.140 0.596 1.00 87.94 325 SER A O 1
ATOM 2434 N N . ASN A 1 326 ? 9.494 1.834 1.645 1.00 90.31 326 ASN A N 1
ATOM 2435 C CA . ASN A 1 326 ? 8.078 1.633 1.963 1.00 90.31 326 ASN A CA 1
ATOM 2436 C C . ASN A 1 326 ? 7.239 1.382 0.701 1.00 90.31 326 ASN A C 1
ATOM 2438 O O . ASN A 1 326 ? 6.292 0.613 0.740 1.00 90.31 326 ASN A O 1
ATOM 2442 N N . TRP A 1 327 ? 7.593 2.003 -0.421 1.00 92.25 327 TRP A N 1
ATOM 2443 C CA . TRP A 1 327 ? 6.846 1.832 -1.661 1.00 92.25 327 TRP A CA 1
ATOM 2444 C C . TRP A 1 327 ? 7.026 0.438 -2.274 1.00 92.25 327 TRP A C 1
ATOM 2446 O O . TRP A 1 327 ? 6.055 -0.171 -2.707 1.00 92.25 327 TRP A O 1
ATOM 2456 N N . ALA A 1 328 ? 8.251 -0.098 -2.243 1.00 93.94 328 ALA A N 1
ATOM 2457 C CA . ALA A 1 328 ? 8.533 -1.460 -2.693 1.00 93.94 328 ALA A CA 1
ATOM 2458 C C . ALA A 1 328 ? 7.760 -2.494 -1.865 1.00 93.94 328 ALA A C 1
ATOM 2460 O O . ALA A 1 328 ? 7.131 -3.385 -2.429 1.00 93.94 328 ALA A O 1
ATOM 2461 N N . ARG A 1 329 ? 7.735 -2.318 -0.535 1.00 94.62 329 ARG A N 1
ATOM 2462 C CA . ARG A 1 329 ? 6.937 -3.159 0.368 1.00 94.62 329 ARG A CA 1
ATOM 2463 C C . ARG A 1 329 ? 5.447 -3.112 0.038 1.00 94.62 329 ARG A C 1
ATOM 2465 O O . ARG A 1 329 ? 4.845 -4.170 -0.029 1.00 94.62 329 ARG A O 1
ATOM 2472 N N . LEU A 1 330 ? 4.872 -1.948 -0.275 1.00 96.12 330 LEU A N 1
ATOM 2473 C CA . LEU A 1 330 ? 3.464 -1.881 -0.691 1.00 96.12 330 LEU A CA 1
ATOM 2474 C C . LEU A 1 330 ? 3.176 -2.667 -1.976 1.00 96.12 330 LEU A C 1
ATOM 2476 O O . LEU A 1 330 ? 2.143 -3.331 -2.067 1.00 96.12 330 LEU A O 1
ATOM 2480 N N . ILE A 1 331 ? 4.064 -2.587 -2.974 1.00 96.94 331 ILE A N 1
ATOM 2481 C CA . ILE A 1 331 ? 3.931 -3.377 -4.208 1.00 96.94 331 ILE A CA 1
ATOM 2482 C C . ILE A 1 331 ? 3.952 -4.869 -3.854 1.00 96.94 331 ILE A C 1
ATOM 2484 O O . ILE A 1 331 ? 3.098 -5.620 -4.321 1.00 96.94 331 ILE A O 1
ATOM 2488 N N . ASP A 1 332 ? 4.891 -5.274 -2.996 1.00 95.94 332 ASP A N 1
ATOM 2489 C CA . ASP A 1 332 ? 5.078 -6.651 -2.537 1.00 95.94 332 ASP A CA 1
ATOM 2490 C C . ASP A 1 332 ? 3.868 -7.190 -1.739 1.00 95.94 332 ASP A C 1
ATOM 2492 O O . ASP A 1 332 ? 3.367 -8.296 -1.961 1.00 95.94 332 ASP A O 1
ATOM 2496 N N . GLU A 1 333 ? 3.320 -6.362 -0.860 1.00 96.81 333 GLU A N 1
ATOM 2497 C CA . GLU A 1 333 ? 2.159 -6.649 -0.023 1.00 96.81 333 GLU A CA 1
ATOM 2498 C C . GLU A 1 333 ? 0.876 -6.785 -0.857 1.00 96.81 333 GLU A C 1
ATOM 2500 O O . GLU A 1 333 ? 0.109 -7.733 -0.675 1.00 96.81 333 GLU A O 1
ATOM 2505 N N . LEU A 1 334 ? 0.648 -5.891 -1.826 1.00 96.75 334 LEU A N 1
ATOM 2506 C CA . LEU A 1 334 ? -0.527 -5.951 -2.700 1.00 96.75 334 LEU A CA 1
ATOM 2507 C C . LEU A 1 334 ? -0.423 -7.061 -3.744 1.00 96.75 334 LEU A C 1
ATOM 2509 O O . LEU A 1 334 ? -1.414 -7.755 -3.998 1.00 96.75 334 LEU A O 1
ATOM 2513 N N . ARG A 1 335 ? 0.761 -7.288 -4.335 1.00 95.12 335 ARG A N 1
ATOM 2514 C CA . ARG A 1 335 ? 0.920 -8.405 -5.275 1.00 95.12 335 ARG A CA 1
ATOM 2515 C C . ARG A 1 335 ? 0.620 -9.735 -4.588 1.00 95.12 335 ARG A C 1
ATOM 2517 O O . ARG A 1 335 ? -0.030 -10.600 -5.169 1.00 95.12 335 ARG A O 1
ATOM 2524 N N . SER A 1 336 ? 1.058 -9.882 -3.337 1.00 95.06 336 SER A N 1
ATOM 2525 C CA . SER A 1 336 ? 1.004 -11.140 -2.597 1.00 95.06 336 SER A CA 1
ATOM 2526 C C . SER A 1 336 ? -0.349 -11.399 -1.942 1.00 95.06 336 SER A C 1
ATOM 2528 O O . SER A 1 336 ? -0.591 -12.504 -1.471 1.00 95.06 336 SER A O 1
ATOM 2530 N N . THR A 1 337 ? -1.260 -10.428 -1.960 1.00 95.50 337 THR A N 1
ATOM 2531 C CA . THR A 1 337 ? -2.612 -10.560 -1.406 1.00 95.50 337 THR A CA 1
ATOM 2532 C C . THR A 1 337 ? -3.667 -10.405 -2.496 1.00 95.50 337 THR A C 1
ATOM 2534 O O . THR A 1 337 ? -4.255 -11.392 -2.930 1.00 95.50 337 THR A O 1
ATOM 2537 N N . VAL A 1 338 ? -3.879 -9.185 -2.990 1.00 92.94 338 VAL A N 1
ATOM 2538 C CA . VAL A 1 338 ? -5.002 -8.840 -3.876 1.00 92.94 338 VAL A CA 1
ATOM 2539 C C . VAL A 1 338 ? -4.770 -9.190 -5.346 1.00 92.94 338 VAL A C 1
ATOM 2541 O O . VAL A 1 338 ? -5.730 -9.261 -6.111 1.00 92.94 338 VAL A O 1
ATOM 2544 N N . ARG A 1 339 ? -3.518 -9.407 -5.772 1.00 92.88 339 ARG A N 1
ATOM 2545 C CA . ARG A 1 339 ? -3.205 -9.855 -7.145 1.00 92.88 339 ARG A CA 1
ATOM 2546 C C . ARG A 1 339 ? -2.916 -11.347 -7.254 1.00 92.88 339 ARG A C 1
ATOM 2548 O O . ARG A 1 339 ? -2.729 -11.821 -8.368 1.00 92.88 339 ARG A O 1
ATOM 2555 N N . CYS A 1 340 ? -2.910 -12.081 -6.139 1.00 91.06 340 CYS A N 1
ATOM 2556 C CA . CYS A 1 340 ? -2.622 -13.519 -6.100 1.00 91.06 340 CYS A CA 1
ATOM 2557 C C . CYS A 1 340 ? -1.251 -13.892 -6.698 1.00 91.06 340 CYS A C 1
ATOM 2559 O O . CYS A 1 340 ? -1.097 -14.949 -7.309 1.00 91.06 340 CYS A O 1
ATOM 2561 N N . LYS A 1 341 ? -0.249 -13.033 -6.511 1.00 93.62 341 LYS A N 1
ATOM 2562 C CA . LYS A 1 341 ? 1.123 -13.185 -7.017 1.00 93.62 341 LYS A CA 1
ATOM 2563 C C . LYS A 1 341 ? 2.125 -13.375 -5.882 1.00 93.62 341 LYS A C 1
ATOM 2565 O O . LYS A 1 341 ? 3.262 -12.936 -5.993 1.00 93.62 341 LYS A O 1
ATOM 2570 N N . GLY A 1 342 ? 1.731 -14.024 -4.783 1.00 90.06 342 GLY A N 1
ATOM 2571 C CA . GLY A 1 342 ? 2.621 -14.281 -3.643 1.00 90.06 342 GLY A CA 1
ATOM 2572 C C . GLY A 1 342 ? 3.788 -15.212 -3.979 1.00 90.06 342 GLY A C 1
ATOM 2573 O O . GLY A 1 342 ? 4.861 -15.072 -3.406 1.00 90.06 342 GLY A O 1
ATOM 2574 N N . GLY A 1 343 ? 3.597 -16.115 -4.945 1.00 88.56 343 GLY A N 1
ATOM 2575 C CA . GLY A 1 343 ? 4.649 -16.992 -5.470 1.00 88.56 343 GLY A CA 1
ATOM 2576 C C . GLY A 1 343 ? 5.436 -16.420 -6.654 1.00 88.56 343 GLY A C 1
ATOM 2577 O O . GLY A 1 343 ? 6.313 -17.108 -7.160 1.00 88.56 343 GLY A O 1
ATOM 2578 N N . ALA A 1 344 ? 5.115 -15.208 -7.121 1.00 91.31 344 ALA A N 1
ATOM 2579 C CA . ALA A 1 344 ? 5.845 -14.579 -8.219 1.00 91.31 344 ALA A CA 1
ATOM 2580 C C . ALA A 1 344 ? 7.265 -14.192 -7.791 1.00 91.31 344 ALA A C 1
ATOM 2582 O O . ALA A 1 344 ? 7.479 -13.788 -6.640 1.00 91.31 344 ALA A O 1
ATOM 2583 N N . ALA A 1 345 ? 8.207 -14.279 -8.729 1.00 91.75 345 ALA A N 1
ATOM 2584 C CA . ALA A 1 345 ? 9.600 -13.943 -8.492 1.00 91.75 345 ALA A CA 1
ATOM 2585 C C . ALA A 1 345 ? 9.761 -12.457 -8.131 1.00 91.75 345 ALA A C 1
ATOM 2587 O O . ALA A 1 345 ? 9.244 -11.562 -8.807 1.00 91.75 345 ALA A O 1
ATOM 2588 N N . TYR A 1 346 ? 10.491 -12.209 -7.045 1.00 92.62 346 TYR A N 1
ATOM 2589 C CA . TYR A 1 346 ? 10.867 -10.881 -6.580 1.00 92.62 346 TYR A CA 1
ATOM 2590 C C . TYR A 1 346 ? 12.366 -10.887 -6.308 1.00 92.62 346 TYR A C 1
ATOM 2592 O O . TYR A 1 346 ? 12.825 -11.613 -5.427 1.00 92.62 346 TYR A O 1
ATOM 2600 N N . LEU A 1 347 ? 13.123 -10.079 -7.046 1.00 93.25 347 LEU A N 1
ATOM 2601 C CA . LEU A 1 347 ? 14.545 -9.885 -6.788 1.00 93.25 347 LEU A CA 1
ATOM 2602 C C . LEU A 1 347 ? 14.759 -8.561 -6.059 1.00 93.25 347 LEU A C 1
ATOM 2604 O O . LEU A 1 347 ? 14.475 -7.482 -6.585 1.00 93.25 347 LEU A O 1
ATOM 2608 N N . ASP A 1 348 ? 15.271 -8.662 -4.834 1.00 91.88 348 ASP A N 1
ATOM 2609 C CA . ASP A 1 348 ? 15.597 -7.509 -4.007 1.00 91.88 348 ASP A CA 1
ATOM 2610 C C . ASP A 1 348 ? 17.013 -7.001 -4.285 1.00 91.88 348 ASP A C 1
ATOM 2612 O O . ASP A 1 348 ? 17.958 -7.774 -4.229 1.00 91.88 348 ASP A O 1
ATOM 2616 N N . LEU A 1 349 ? 17.202 -5.702 -4.513 1.00 89.31 349 LEU A N 1
ATOM 2617 C CA . LEU A 1 349 ? 18.529 -5.152 -4.835 1.00 89.31 349 LEU A CA 1
ATOM 2618 C C . LEU A 1 349 ? 19.584 -5.389 -3.750 1.00 89.31 349 LEU A C 1
ATOM 2620 O O . LEU A 1 349 ? 20.765 -5.488 -4.070 1.00 89.31 349 LEU A O 1
ATOM 2624 N N . HIS A 1 350 ? 19.176 -5.463 -2.486 1.00 85.38 350 HIS A N 1
ATOM 2625 C CA . HIS A 1 350 ? 20.092 -5.694 -1.379 1.00 85.38 350 HIS A CA 1
ATOM 2626 C C . HIS A 1 350 ? 20.243 -7.185 -1.058 1.00 85.38 350 HIS A C 1
ATOM 2628 O O . HIS A 1 350 ? 21.344 -7.644 -0.772 1.00 85.38 350 HIS A O 1
ATOM 2634 N N . TYR A 1 351 ? 19.147 -7.940 -1.132 1.00 83.44 351 TYR A N 1
ATOM 2635 C CA . TYR A 1 351 ? 19.079 -9.360 -0.786 1.00 83.44 351 TYR A CA 1
ATOM 2636 C C . TYR A 1 351 ? 18.839 -10.246 -2.030 1.00 83.44 351 TYR A C 1
ATOM 2638 O O . TYR A 1 351 ? 17.889 -11.024 -2.067 1.00 83.44 351 TYR A O 1
ATOM 2646 N N . ASN A 1 352 ? 19.680 -10.133 -3.068 1.00 72.06 352 ASN A N 1
ATOM 2647 C CA . ASN A 1 352 ? 19.542 -10.858 -4.352 1.00 72.06 352 ASN A CA 1
ATOM 2648 C C . ASN A 1 352 ? 20.406 -12.133 -4.486 1.00 72.06 352 ASN A C 1
ATOM 2650 O O . ASN A 1 352 ? 20.635 -12.589 -5.613 1.00 72.06 352 ASN A O 1
ATOM 2654 N N . GLY A 1 353 ? 20.879 -12.698 -3.372 1.00 69.81 353 GLY A N 1
ATOM 2655 C CA . GLY A 1 353 ? 21.663 -13.942 -3.307 1.00 69.81 353 GLY A CA 1
ATOM 2656 C C . GLY A 1 353 ? 21.054 -14.970 -2.344 1.00 69.81 353 GLY A C 1
ATOM 2657 O O . GLY A 1 353 ? 19.845 -14.98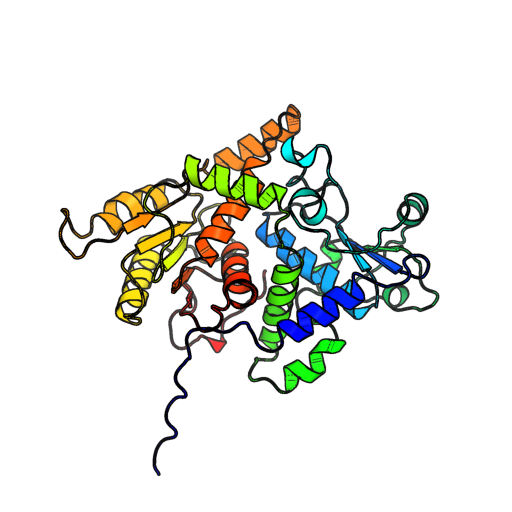5 -2.138 1.00 69.81 353 GLY A O 1
ATOM 2658 N N . GLU A 1 354 ? 21.883 -15.803 -1.709 1.00 63.72 354 GLU A N 1
ATOM 2659 C CA . GLU A 1 354 ? 21.434 -16.865 -0.780 1.00 63.72 354 GLU A CA 1
ATOM 2660 C C . GLU A 1 354 ? 20.875 -16.338 0.561 1.00 63.72 354 GLU A C 1
ATOM 2662 O O . GLU A 1 354 ? 20.324 -17.090 1.354 1.00 63.72 354 GLU A O 1
ATOM 2667 N N . ASP A 1 355 ? 20.940 -15.028 0.798 1.00 68.44 355 ASP A N 1
ATOM 2668 C CA . ASP A 1 355 ? 20.646 -14.377 2.078 1.00 68.44 355 ASP A CA 1
ATOM 2669 C C . ASP A 1 355 ? 19.171 -13.970 2.268 1.00 68.44 355 ASP A C 1
ATOM 2671 O O . ASP A 1 355 ? 18.868 -13.035 3.016 1.00 68.44 355 ASP A O 1
ATOM 2675 N N . ALA A 1 356 ? 18.221 -14.640 1.611 1.00 65.19 356 ALA A N 1
ATOM 2676 C CA . ALA A 1 356 ? 16.800 -14.280 1.690 1.00 65.19 356 ALA A CA 1
ATOM 2677 C C . ALA A 1 356 ? 16.259 -14.314 3.135 1.00 65.19 356 ALA A C 1
ATOM 2679 O O . ALA A 1 356 ? 15.428 -13.483 3.516 1.00 65.19 356 ALA A O 1
ATOM 2680 N N . GLU A 1 357 ? 16.775 -15.199 4.000 1.00 70.25 357 GLU A N 1
ATOM 2681 C CA . GLU A 1 357 ? 16.407 -15.178 5.417 1.00 70.25 357 GLU A CA 1
ATOM 2682 C C . GLU A 1 357 ? 16.866 -13.911 6.150 1.00 70.25 357 GLU A C 1
ATOM 2684 O O . GLU A 1 357 ? 16.320 -13.602 7.210 1.00 70.25 357 GLU A O 1
ATOM 2689 N N . LYS A 1 358 ? 17.850 -13.166 5.634 1.00 80.31 358 LYS A N 1
ATOM 2690 C CA . LYS A 1 358 ? 18.384 -11.945 6.257 1.00 80.31 358 LYS A CA 1
ATOM 2691 C C . LYS A 1 358 ? 17.534 -10.712 5.962 1.00 80.31 358 LYS A C 1
ATOM 2693 O O . LYS A 1 358 ? 17.780 -9.680 6.589 1.00 80.31 358 LYS A O 1
ATOM 2698 N N . ILE A 1 359 ? 16.524 -10.821 5.090 1.00 83.31 359 ILE A N 1
ATOM 2699 C CA . ILE A 1 359 ? 15.612 -9.718 4.780 1.00 83.31 359 ILE A CA 1
ATOM 2700 C C . ILE A 1 359 ? 14.983 -9.182 6.070 1.00 83.31 359 ILE A C 1
ATOM 2702 O O . ILE A 1 359 ? 14.316 -9.906 6.820 1.00 83.31 359 ILE A O 1
ATOM 2706 N N . ASP A 1 360 ? 15.183 -7.888 6.309 1.00 81.25 360 ASP A N 1
ATOM 2707 C CA . ASP A 1 360 ? 14.527 -7.135 7.371 1.00 81.25 360 ASP A CA 1
ATOM 2708 C C . ASP A 1 360 ? 13.413 -6.277 6.767 1.00 81.25 360 ASP A C 1
ATOM 2710 O O . ASP A 1 360 ? 13.646 -5.211 6.200 1.00 81.25 360 ASP A O 1
ATOM 2714 N N . PHE A 1 361 ? 12.172 -6.745 6.893 1.00 81.81 361 PHE A N 1
ATOM 2715 C CA . PHE A 1 361 ? 11.008 -5.994 6.427 1.00 81.81 361 PHE A CA 1
ATOM 2716 C C . PHE A 1 361 ? 10.655 -4.815 7.343 1.00 81.81 361 PHE A C 1
ATOM 2718 O O . PHE A 1 361 ? 9.691 -4.093 7.053 1.00 81.81 361 PHE A O 1
ATOM 2725 N N . ASN A 1 362 ? 11.351 -4.617 8.468 1.00 74.81 362 ASN A N 1
ATOM 2726 C CA . ASN A 1 362 ? 11.090 -3.460 9.308 1.00 74.81 362 ASN A CA 1
ATOM 2727 C C . ASN A 1 362 ? 11.405 -2.177 8.544 1.00 74.81 362 ASN A C 1
ATOM 2729 O O . ASN A 1 362 ? 12.407 -2.042 7.845 1.00 74.81 362 ASN A O 1
ATOM 2733 N N . TRP A 1 363 ? 10.532 -1.197 8.718 1.00 68.12 363 TRP A N 1
ATOM 2734 C CA . TRP A 1 363 ? 10.875 0.173 8.400 1.00 68.12 363 TRP A CA 1
ATOM 2735 C C . TRP A 1 363 ? 11.699 0.724 9.571 1.00 68.12 363 TRP A C 1
ATOM 2737 O O . TRP A 1 363 ? 11.367 0.476 10.738 1.00 68.12 363 TRP A O 1
ATOM 2747 N N . ARG A 1 364 ? 12.819 1.371 9.242 1.00 54.84 364 ARG A N 1
ATOM 2748 C CA . ARG A 1 364 ? 13.662 2.103 10.187 1.00 54.84 364 ARG A CA 1
ATOM 2749 C C . ARG A 1 364 ? 13.309 3.576 10.132 1.00 54.84 364 ARG A C 1
ATOM 2751 O O . ARG A 1 364 ? 12.995 4.043 9.012 1.00 54.84 364 ARG A O 1
#

Nearest PDB structures (foldseek):
  6vlg-assembly2_B-3  TM=7.664E-01  e=7.471E-14  Mus musculus
  6x5t-assembly2_C  TM=7.668E-01  e=1.240E-13  Homo sapiens
  6x5h-assembly2_C  TM=7.730E-01  e=1.055E-12  Homo sapiens
  6vle-assembly1_A  TM=7.439E-01  e=3.826E-13  Homo sapiens
  6vlf-assembly1_B  TM=7.682E-01  e=3.642E-12  Mus musculus

Secondary structure (DSSP, 8-state):
----------S-BPPTTHHHHHHHHHHHHS-S-TTS--EEEEPPPSS-HHHHHHHHHHHHHHHHHHT-EEEEPS--GGG-SGGGTTS-SSHHHHHBS-S-S----HHHHHTPEE--TT-HHHH-TTS-SEEEE-HHHHGGGTT---HHHHHHHHTSS--GGGHHHHHHHHHHHHH--B-HHHHHHHHHHHHHHEESPPP-TT-EEEE---STTTTTS----HHHHHHHHHHHHHH-TTS-SEEEEE-S-HHHHHIIIIIIHHSS-SSSTT--EEEEE----HHHHHHHHHHHHHHS----HHHHHHHHHHHHHHHSSEEEE-TTSHHHHHHHHHHHHTTSBTTS-EEESSS-SS-GGG------

Sequence (364 aa):
MGGAGAAGYRAGGALPLTSEAQRVIFDNQHPTDCSAAKYLVFGNPTSGLGSILHQLTVGLALAVDSGRVFIEANGSGWADGVYCKNSPRSITGCYMEPAAGCAPSAAQLAAAVAVAPGGPQMAAASGPTVVRLDMSSSFAKRTLVPKQLLSKLKDLPILEKHRHYWWRAQGIAYLVRPSQRTLAALAQRERSLLRGRPPAPGCVSLYVRRGDKAIEAPVFSDEEYANLTRRLVEEDPSLRRQVFLSTEDAGTIKYFTTQFGSLTPPAGPGGWEVSHLDIPTWRNMQALLAQSFRDGSADTAPALNSLLALDLAARCDGYVASIYSNWARLIDELRSTVRCKGGAAYLDLHYNGEDAEKIDFNWR

Organism: NCBI:txid145388

InterPro domains:
  IPR045573 Alpha-(1,6)-fucosyltransferase, N- and catalytic domain [PF19745] (9-260)

Radius of gyration: 21.31 Å; Cα contacts (8 Å, |Δi|>4): 612; chains: 1; bounding box: 47×71×66 Å

Solvent-accessible surface area (backbone atoms only — not comparable to full-atom values): 20193 Å² total; per-residue (Å²): 142,78,80,82,73,79,77,76,80,58,76,64,34,47,46,85,63,48,72,58,51,53,46,57,51,46,56,48,20,41,57,94,53,61,87,80,54,32,37,31,36,30,48,64,68,95,63,58,69,46,55,38,55,57,52,51,29,41,46,41,30,54,11,58,59,34,73,18,27,48,37,78,34,68,75,28,78,72,20,67,11,64,87,18,70,92,39,50,29,14,65,48,56,47,43,20,43,79,71,39,74,56,80,81,51,72,68,47,59,71,66,41,41,78,54,63,81,91,36,70,61,61,59,39,91,89,32,69,56,28,33,30,36,57,51,82,68,40,61,86,44,63,68,55,58,36,66,94,51,50,67,66,48,68,81,41,102,54,56,77,93,47,47,26,54,56,41,43,22,55,36,45,50,61,50,67,35,65,19,74,71,39,50,54,51,35,58,54,44,49,74,73,29,53,41,68,68,78,72,43,95,21,11,26,16,36,45,55,91,73,73,95,50,66,88,79,42,88,82,79,55,72,64,58,55,49,53,53,52,50,49,52,38,71,75,35,76,77,40,45,63,31,35,39,43,46,59,52,42,69,66,58,50,48,42,44,61,45,54,60,23,48,78,47,78,74,100,59,99,82,42,41,47,55,14,36,65,72,65,73,35,56,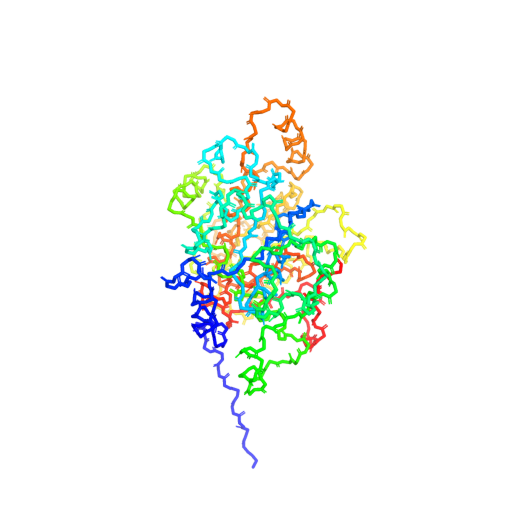72,53,43,51,50,48,51,59,47,19,71,72,71,71,67,12,71,35,54,66,50,49,51,50,53,39,49,46,51,54,40,31,61,25,52,33,38,35,29,40,61,83,38,48,59,41,41,51,36,54,27,37,15,16,43,79,59,26,37,46,59,41,58,69,47,29,77,84,51,70,62,93,50,58,87,71,66,64,81,68,83,129